Protein AF-A0A1L1PKN5-F1 (afdb_monomer_lite)

Foldseek 3Di:
DDDDPDDPDDDPPDPPDFFAKAWDDFPDADWDWDWPTDQQETEIETEHPDFWKIKTKIAGTQSHAFKHFYKYKYWYPVQAWFQWKKKFKDQWFWDFAWWKAAPPPRDTFPPWDGDTRMIIGGNVTTHRTIMIGFCNPVDPDDTGTTMIHNHHGRDMMMMMMGGHGDPVVVVVVVVVVVVVVVVVVVVVVVVD

pLDDT: mean 88.17, std 14.23, range [38.75, 98.5]

InterPro domains:
  IPR013424 PEP-CTERM protein-sorting domain [PF07589] (163-187)
  IPR013424 PEP-CTERM protein-sorting domain [TIGR02595] (164-189)
  IPR022472 VPLPA-CTERM sorting domain [TIGR03370] (169-188)

Organism: Hydrogenophaga intermedia (NCBI:txid65786)

Sequence (192 aa):
MKKLFVSLVAALGLMAGAQAATFQSVVNGDGLVTDYSTDGLISFDLDFQSLGTTTLSYVIGAADTAALSFNALLRNFTGDGITGFNFSISGGEFLYSGTVTRQFDGSLITDIDFNGAHANVDLGSPEFLDVEIGDPLAVAGGRLNWGLTGLSAGDVLNISVTAVPEPESIAMLLAGLGVLGAVARRRQRLAA

Secondary structure (DSSP, 8-state):
---------------------EEEEEEESS-EEEE--BTTEEEEEEEESSSSEEEEEEE--TT-SS-EEEEEEEEE-S-S-EEEEEEEEESSEEEE---EEETTT-PEE--EEEETTEEEEEEEEEE-SEEEES-TT--TTT---EEEES--TT-EEEEEEEEEE-HHHHHHHHHHHHHHHHHHHHHHHH--

Structure (mmCIF, N/CA/C/O backbone):
data_AF-A0A1L1PKN5-F1
#
_entry.id   AF-A0A1L1PKN5-F1
#
loop_
_atom_site.group_PDB
_atom_site.id
_atom_site.type_symbol
_atom_site.label_atom_id
_atom_site.label_alt_id
_atom_site.label_comp_id
_atom_site.label_asym_id
_atom_site.label_entity_id
_atom_site.label_seq_id
_atom_site.pdbx_PDB_ins_code
_atom_site.Cartn_x
_atom_site.Cartn_y
_atom_site.Cartn_z
_atom_site.occupancy
_atom_site.B_iso_or_equiv
_atom_site.auth_seq_id
_atom_site.auth_comp_id
_atom_site.auth_asym_id
_atom_site.auth_atom_id
_atom_site.pdbx_PDB_model_num
ATOM 1 N N . MET A 1 1 ? 41.455 -33.787 -50.014 1.00 38.75 1 MET A N 1
ATOM 2 C CA . MET A 1 1 ? 42.058 -33.085 -48.861 1.00 38.75 1 MET A CA 1
ATOM 3 C C . MET A 1 1 ? 41.160 -31.913 -48.486 1.00 38.75 1 MET A C 1
ATOM 5 O O . MET A 1 1 ? 40.902 -31.103 -49.355 1.00 38.75 1 MET A O 1
ATOM 9 N N . LYS A 1 2 ? 40.707 -31.878 -47.221 1.00 41.47 2 LYS A N 1
ATOM 10 C CA . LYS A 1 2 ? 40.366 -30.691 -46.400 1.00 41.47 2 LYS A CA 1
ATOM 11 C C . LYS A 1 2 ? 39.308 -29.720 -46.977 1.00 41.47 2 LYS A C 1
ATOM 13 O O . LYS A 1 2 ? 39.614 -28.884 -47.806 1.00 41.47 2 LYS A O 1
ATOM 18 N N . LYS A 1 3 ? 38.028 -29.933 -46.636 1.00 50.22 3 LYS A N 1
ATOM 19 C CA . LYS A 1 3 ? 37.264 -29.267 -45.545 1.00 50.22 3 LYS A CA 1
ATOM 20 C C . LYS A 1 3 ? 36.942 -27.793 -45.830 1.00 50.22 3 LYS A C 1
ATOM 22 O O . LYS A 1 3 ? 37.794 -26.952 -45.600 1.00 50.22 3 LYS A O 1
ATOM 27 N N . LEU A 1 4 ? 35.686 -27.508 -46.180 1.00 44.31 4 LEU A N 1
ATOM 28 C CA . LEU A 1 4 ? 35.032 -26.205 -45.993 1.00 44.31 4 LEU A CA 1
ATOM 29 C C . LEU A 1 4 ? 33.545 -26.449 -45.667 1.00 44.31 4 LEU A C 1
ATOM 31 O O . LEU A 1 4 ? 32.665 -26.288 -46.502 1.00 44.31 4 LEU A O 1
ATOM 35 N N . PHE A 1 5 ? 33.282 -26.915 -44.444 1.00 48.06 5 PHE A N 1
ATOM 36 C CA . PHE A 1 5 ? 31.982 -26.745 -43.793 1.00 48.06 5 PHE A CA 1
ATOM 37 C C . PHE A 1 5 ? 32.064 -25.409 -43.058 1.00 48.06 5 PHE A C 1
ATOM 39 O O . PHE A 1 5 ? 32.734 -25.317 -42.030 1.00 48.06 5 PHE A O 1
ATOM 46 N N . VAL A 1 6 ? 31.465 -24.364 -43.626 1.00 52.47 6 VAL A N 1
ATOM 47 C CA . VAL A 1 6 ? 31.310 -23.079 -42.940 1.00 52.47 6 VAL A CA 1
ATOM 48 C C . VAL A 1 6 ? 30.066 -23.176 -42.061 1.00 52.47 6 VAL A C 1
ATOM 50 O O . VAL A 1 6 ? 29.005 -23.616 -42.497 1.00 52.47 6 VAL A O 1
ATOM 53 N N . SER A 1 7 ? 30.259 -22.844 -40.792 1.00 47.91 7 SER A N 1
ATOM 54 C CA . SER A 1 7 ? 29.321 -22.958 -39.684 1.00 47.91 7 SER A CA 1
ATOM 55 C C . SER A 1 7 ? 28.061 -22.111 -39.877 1.00 47.91 7 SER A C 1
ATOM 57 O O . SER A 1 7 ? 28.141 -20.886 -39.910 1.00 47.91 7 SER A O 1
ATOM 59 N N . LEU A 1 8 ? 26.896 -22.759 -39.887 1.00 47.75 8 LEU A N 1
ATOM 60 C CA . LEU A 1 8 ? 25.605 -22.136 -39.586 1.00 47.75 8 LEU A CA 1
ATOM 61 C C . LEU A 1 8 ? 25.221 -22.481 -38.140 1.00 47.75 8 LEU A C 1
ATOM 63 O O . LEU A 1 8 ? 24.285 -23.233 -37.897 1.00 47.75 8 LEU A O 1
ATOM 67 N N . VAL A 1 9 ? 25.995 -22.003 -37.170 1.00 55.38 9 VAL A N 1
ATOM 68 C CA . VAL A 1 9 ? 25.622 -22.040 -35.750 1.00 55.38 9 VAL A CA 1
ATOM 69 C C . VAL A 1 9 ? 26.144 -20.752 -35.122 1.00 55.38 9 VAL A C 1
ATOM 71 O O . VAL A 1 9 ? 27.274 -20.365 -35.404 1.00 55.38 9 VAL A O 1
ATOM 74 N N . ALA A 1 10 ? 25.319 -20.144 -34.267 1.00 49.84 10 ALA A N 1
ATOM 75 C CA . ALA A 1 10 ? 25.552 -18.928 -33.477 1.00 49.84 10 ALA A CA 1
ATOM 76 C C . ALA A 1 10 ? 25.030 -17.607 -34.077 1.00 49.84 10 ALA A C 1
ATOM 78 O O . ALA A 1 10 ? 25.764 -16.643 -34.251 1.00 49.84 10 ALA A O 1
ATOM 79 N N . ALA A 1 11 ? 23.714 -17.542 -34.287 1.00 46.72 11 ALA A N 1
ATOM 80 C CA . ALA A 1 11 ? 22.957 -16.305 -34.076 1.00 46.72 11 ALA A CA 1
ATOM 81 C C . ALA A 1 11 ? 21.557 -16.598 -33.494 1.00 46.72 11 ALA A C 1
ATOM 83 O O . ALA A 1 11 ? 20.574 -15.980 -33.875 1.00 46.72 11 ALA A O 1
ATOM 84 N N . LEU A 1 12 ? 21.457 -17.544 -32.548 1.00 43.34 12 LEU A N 1
ATOM 85 C CA . LEU A 1 12 ? 20.438 -17.465 -31.490 1.00 43.34 12 LEU A CA 1
ATOM 86 C C . LEU A 1 12 ? 21.066 -16.696 -30.321 1.00 43.34 12 LEU A C 1
ATOM 88 O O . LEU A 1 12 ? 21.302 -17.229 -29.242 1.00 43.34 12 LEU A O 1
ATOM 92 N N . GLY A 1 13 ? 21.454 -15.449 -30.589 1.00 46.06 13 GLY A N 1
ATOM 93 C CA . GLY A 1 13 ? 21.803 -14.505 -29.540 1.00 46.06 13 GLY A CA 1
ATOM 94 C C . GLY A 1 13 ? 20.507 -14.122 -28.850 1.00 46.06 13 GLY A C 1
ATOM 95 O O . GLY A 1 13 ? 19.714 -13.381 -29.418 1.00 46.06 13 GLY A O 1
ATOM 96 N N . LEU A 1 14 ? 20.286 -14.732 -27.689 1.00 49.00 14 LEU A N 1
ATOM 97 C CA . LEU A 1 14 ? 19.284 -14.413 -26.679 1.00 49.00 14 LEU A CA 1
ATOM 98 C C . LEU A 1 14 ? 18.783 -12.968 -26.802 1.00 49.00 14 LEU A C 1
ATOM 100 O O . LEU A 1 14 ? 19.452 -12.033 -26.365 1.00 49.00 14 LEU A O 1
ATOM 104 N N . MET A 1 15 ? 17.576 -12.796 -27.342 1.00 43.88 15 MET A N 1
ATOM 105 C CA . MET A 1 15 ? 16.756 -11.657 -26.956 1.00 43.88 15 MET A CA 1
ATOM 106 C C . MET A 1 15 ? 16.360 -11.910 -25.500 1.00 43.88 15 MET A C 1
ATOM 108 O O . MET A 1 15 ? 15.289 -12.442 -25.221 1.00 43.88 15 MET A O 1
ATOM 112 N N . ALA A 1 16 ? 17.266 -11.621 -24.564 1.00 52.28 16 ALA A N 1
ATOM 113 C CA . ALA A 1 16 ? 16.871 -11.360 -23.194 1.00 52.28 16 ALA A CA 1
ATOM 114 C C . ALA A 1 16 ? 16.057 -10.066 -23.268 1.00 52.28 16 ALA A C 1
ATOM 116 O O . ALA A 1 16 ? 16.614 -8.972 -23.236 1.00 52.28 16 ALA A O 1
ATOM 117 N N . GLY A 1 17 ? 14.755 -10.202 -23.535 1.00 57.69 17 GLY A N 1
ATOM 118 C CA . GLY A 1 17 ? 13.834 -9.083 -23.425 1.00 57.69 17 GLY A CA 1
ATOM 119 C C . GLY A 1 17 ? 13.991 -8.484 -22.035 1.00 57.69 17 GLY A C 1
ATOM 120 O O . GLY A 1 17 ? 14.217 -9.228 -21.076 1.00 57.69 17 GLY A O 1
ATOM 121 N N . ALA A 1 18 ? 13.916 -7.160 -21.942 1.00 64.62 18 ALA A N 1
ATOM 122 C CA . ALA A 1 18 ? 13.642 -6.499 -20.679 1.00 64.62 18 ALA A CA 1
ATOM 123 C C . ALA A 1 18 ? 12.444 -7.233 -20.043 1.00 64.62 18 ALA A C 1
ATOM 125 O O . ALA A 1 18 ? 11.446 -7.479 -20.716 1.00 64.62 18 ALA A O 1
ATOM 126 N N . GLN A 1 19 ? 12.634 -7.752 -18.833 1.00 79.25 19 GLN A N 1
ATOM 127 C CA . GLN A 1 19 ? 11.569 -8.394 -18.068 1.00 79.25 19 GLN A CA 1
ATOM 128 C C . GLN A 1 19 ? 11.235 -7.439 -16.934 1.00 79.25 19 GLN A C 1
ATOM 130 O O . GLN A 1 19 ? 12.169 -6.910 -16.320 1.00 79.25 19 GLN A O 1
ATOM 135 N N . ALA A 1 20 ? 9.946 -7.263 -16.674 1.00 86.56 20 ALA A N 1
ATOM 136 C CA . ALA A 1 20 ? 9.420 -6.595 -15.497 1.00 86.56 20 ALA A CA 1
ATOM 137 C C . ALA A 1 20 ? 9.725 -7.377 -14.212 1.00 86.56 20 ALA A C 1
ATOM 139 O O . ALA A 1 20 ? 10.038 -8.574 -14.237 1.00 86.56 20 ALA A O 1
ATOM 140 N N . ALA A 1 21 ? 9.555 -6.712 -13.076 1.00 92.94 21 ALA A N 1
ATOM 141 C CA . ALA A 1 21 ? 9.452 -7.342 -11.780 1.00 92.94 21 ALA A CA 1
ATOM 142 C C . ALA A 1 21 ? 8.285 -8.335 -11.803 1.00 92.94 21 ALA A C 1
ATOM 144 O O . ALA A 1 21 ? 7.189 -8.031 -12.268 1.00 92.94 21 ALA A O 1
ATOM 145 N N . THR A 1 22 ? 8.534 -9.546 -11.313 1.00 94.88 22 THR A N 1
ATOM 146 C CA . THR A 1 22 ? 7.564 -10.643 -11.373 1.00 94.88 22 THR A CA 1
ATOM 147 C C . THR A 1 22 ? 7.069 -10.982 -9.981 1.00 94.88 22 THR A C 1
ATOM 149 O O . THR A 1 22 ? 7.867 -11.368 -9.118 1.00 94.88 22 THR A O 1
ATOM 152 N N . PHE A 1 23 ? 5.758 -10.866 -9.766 1.00 97.56 23 PHE A N 1
ATOM 153 C CA . PHE A 1 23 ? 5.126 -11.318 -8.533 1.00 97.56 23 PHE A CA 1
ATOM 154 C C . PHE A 1 23 ? 5.323 -12.828 -8.358 1.00 97.56 23 PHE A C 1
ATOM 156 O O . PHE A 1 23 ? 5.070 -13.616 -9.269 1.00 97.56 23 PHE A O 1
ATOM 163 N N . GLN A 1 24 ? 5.791 -13.231 -7.179 1.00 97.69 24 GLN A N 1
ATOM 164 C CA . GLN A 1 24 ? 6.017 -14.632 -6.833 1.00 97.69 24 GLN A CA 1
ATOM 165 C C . GLN A 1 24 ? 4.867 -15.169 -5.988 1.00 97.69 24 GLN A C 1
ATOM 167 O O . GLN A 1 24 ? 4.223 -16.155 -6.345 1.00 97.69 24 GLN A O 1
ATOM 172 N N . SER A 1 25 ? 4.629 -14.532 -4.842 1.00 97.88 25 SER A N 1
ATOM 173 C CA . SER A 1 25 ? 3.632 -14.975 -3.872 1.00 97.88 25 SER A CA 1
ATOM 174 C C . SER A 1 25 ? 3.408 -13.941 -2.774 1.00 97.88 25 SER A C 1
ATOM 176 O O . SER A 1 25 ? 4.256 -13.087 -2.510 1.00 97.88 25 SER A O 1
ATOM 178 N N . VAL A 1 26 ? 2.314 -14.114 -2.038 1.00 98.12 26 VAL A N 1
ATOM 179 C CA . VAL A 1 26 ? 2.186 -13.585 -0.677 1.00 98.12 26 VAL A CA 1
ATOM 180 C C . VAL A 1 26 ? 2.997 -14.481 0.261 1.00 98.12 26 VAL A C 1
ATOM 182 O O . VAL A 1 26 ? 2.759 -15.684 0.329 1.00 98.12 26 VAL A O 1
ATOM 185 N N . VAL A 1 27 ? 3.990 -13.913 0.945 1.00 97.50 27 VAL A N 1
ATOM 186 C CA . VAL A 1 27 ? 4.900 -14.643 1.852 1.00 97.50 27 VAL A CA 1
ATOM 187 C C . VAL A 1 27 ? 4.536 -14.480 3.330 1.00 97.50 27 VAL A C 1
ATOM 189 O O . VAL A 1 27 ? 5.045 -15.221 4.169 1.00 97.50 27 VAL A O 1
ATOM 192 N N . ASN A 1 28 ? 3.654 -13.531 3.655 1.00 97.56 28 ASN A N 1
ATOM 193 C CA . ASN A 1 28 ? 3.065 -13.348 4.981 1.00 97.56 28 ASN A CA 1
ATOM 194 C C . ASN A 1 28 ? 1.707 -12.634 4.869 1.00 97.56 28 ASN A C 1
ATOM 196 O O . ASN A 1 28 ? 1.542 -11.787 3.994 1.00 97.56 28 ASN A O 1
ATOM 200 N N . GLY A 1 29 ? 0.781 -12.928 5.782 1.00 96.44 29 GLY A N 1
ATOM 201 C CA . GLY A 1 29 ? -0.586 -12.398 5.765 1.00 96.44 29 GLY A CA 1
ATOM 202 C C . GLY A 1 29 ? -1.546 -13.209 4.891 1.00 96.44 29 GLY A C 1
ATOM 203 O O . GLY A 1 29 ? -1.181 -14.241 4.328 1.00 96.44 29 GLY A O 1
ATOM 204 N N . ASP A 1 30 ? -2.791 -12.747 4.820 1.00 94.81 30 ASP A N 1
ATOM 205 C CA . ASP A 1 30 ? -3.913 -13.393 4.128 1.00 94.81 30 ASP A CA 1
ATOM 206 C C . ASP A 1 30 ? -4.541 -12.517 3.030 1.00 94.81 30 ASP A C 1
ATOM 208 O O . ASP A 1 30 ? -5.568 -12.885 2.457 1.00 94.81 30 ASP A O 1
ATOM 212 N N . GLY A 1 31 ? -3.928 -11.370 2.717 1.00 95.75 31 GLY A N 1
ATOM 213 C CA . GLY A 1 31 ? -4.392 -10.489 1.654 1.00 95.75 31 GLY A CA 1
ATOM 214 C C . GLY A 1 31 ? -4.340 -11.154 0.278 1.00 95.75 31 GLY A C 1
ATOM 215 O O . GLY A 1 31 ? -3.400 -11.886 -0.042 1.00 95.75 31 GLY A O 1
ATOM 216 N N . LEU A 1 32 ? -5.352 -10.890 -0.548 1.00 97.31 32 LEU A N 1
ATOM 217 C CA . LEU A 1 32 ? -5.395 -11.372 -1.929 1.00 97.31 32 LEU A CA 1
ATOM 218 C C . LEU A 1 32 ? -4.768 -10.332 -2.851 1.00 97.31 32 LEU A C 1
ATOM 220 O O . LEU A 1 32 ? -5.033 -9.141 -2.712 1.00 97.31 32 LEU A O 1
ATOM 224 N N . VAL A 1 33 ? -3.934 -10.787 -3.785 1.00 98.06 33 VAL A N 1
ATOM 225 C CA . VAL A 1 33 ? -3.163 -9.910 -4.671 1.00 98.06 33 VAL A CA 1
ATOM 226 C C . VAL A 1 33 ? -3.563 -10.151 -6.115 1.00 98.06 33 VAL A C 1
ATOM 228 O O . VAL A 1 33 ? -3.550 -11.293 -6.579 1.00 98.06 33 VAL A O 1
ATOM 231 N N . THR A 1 34 ? -3.851 -9.067 -6.831 1.00 98.06 34 THR A N 1
ATOM 232 C CA . THR A 1 34 ? -3.901 -9.068 -8.297 1.00 98.06 34 THR A CA 1
ATOM 233 C C . THR A 1 34 ? -2.757 -8.210 -8.816 1.00 98.06 34 THR A C 1
ATOM 235 O O . THR A 1 34 ? -2.704 -7.022 -8.518 1.00 98.06 34 THR A O 1
ATOM 238 N N . ASP A 1 35 ? -1.830 -8.817 -9.552 1.00 97.31 35 ASP A N 1
ATOM 239 C CA . ASP A 1 35 ? -0.632 -8.154 -10.074 1.00 97.31 35 ASP A CA 1
ATOM 240 C C . ASP A 1 35 ? -0.871 -7.593 -11.484 1.00 97.31 35 ASP A C 1
ATOM 242 O O . ASP A 1 35 ? -1.414 -8.277 -12.356 1.00 97.31 35 ASP A O 1
ATOM 246 N N . TYR A 1 36 ? -0.432 -6.355 -11.699 1.00 96.69 36 TYR A N 1
ATOM 247 C CA . TYR A 1 36 ? -0.463 -5.627 -12.971 1.00 96.69 36 TYR A CA 1
ATOM 248 C C . TYR A 1 36 ? 0.916 -5.056 -13.328 1.00 96.69 36 TYR A C 1
ATOM 250 O O . TYR A 1 36 ? 1.013 -4.118 -14.122 1.00 96.69 36 TYR A O 1
ATOM 258 N N . SER A 1 37 ? 1.983 -5.587 -12.724 1.00 95.19 37 SER A N 1
ATOM 259 C CA . SER A 1 37 ? 3.346 -5.105 -12.928 1.00 95.19 37 SER A CA 1
ATOM 260 C C . SER A 1 37 ? 3.777 -5.194 -14.398 1.00 95.19 37 SER A C 1
ATOM 262 O O . SER A 1 37 ? 3.483 -6.154 -15.116 1.00 95.19 37 SER A O 1
ATOM 264 N N . THR A 1 38 ? 4.499 -4.172 -14.849 1.00 93.56 38 THR A N 1
ATOM 265 C CA . THR A 1 38 ? 5.071 -4.059 -16.197 1.00 93.56 38 THR A CA 1
ATOM 266 C C . THR A 1 38 ? 6.495 -3.524 -16.107 1.00 93.56 38 THR A C 1
ATOM 268 O O . THR A 1 38 ? 6.944 -3.119 -15.039 1.00 93.56 38 THR A O 1
ATOM 271 N N . ASP A 1 39 ? 7.213 -3.469 -17.228 1.00 91.56 39 ASP A N 1
ATOM 272 C CA . ASP A 1 39 ? 8.555 -2.882 -17.264 1.00 91.56 39 ASP A CA 1
ATOM 273 C C . ASP A 1 39 ? 8.538 -1.463 -16.660 1.00 91.56 39 ASP A C 1
ATOM 275 O O . ASP A 1 39 ? 7.766 -0.597 -17.082 1.00 91.56 39 ASP A O 1
ATOM 279 N N . GLY A 1 40 ? 9.375 -1.227 -15.652 1.00 92.38 40 GLY A N 1
ATOM 280 C CA . GLY A 1 40 ? 9.500 0.039 -14.935 1.00 92.38 40 GLY A CA 1
ATOM 281 C C . GLY A 1 40 ? 8.414 0.323 -13.892 1.00 92.38 40 GLY A C 1
ATOM 282 O O . GLY A 1 40 ? 8.440 1.409 -13.300 1.00 92.38 40 GLY A O 1
ATOM 283 N N . LEU A 1 41 ? 7.480 -0.603 -13.636 1.00 94.56 41 LEU A N 1
ATOM 284 C CA . LEU A 1 41 ? 6.370 -0.410 -12.700 1.00 94.56 41 LEU A CA 1
ATOM 285 C C . LEU A 1 41 ? 5.980 -1.699 -11.960 1.00 94.56 41 LEU A C 1
ATOM 287 O O . LEU A 1 41 ? 5.522 -2.660 -12.572 1.00 94.56 41 LEU A O 1
ATOM 291 N N . ILE A 1 42 ? 6.024 -1.660 -10.628 1.00 96.50 42 ILE A N 1
ATOM 292 C CA . ILE A 1 42 ? 5.256 -2.583 -9.787 1.00 96.50 42 ILE A CA 1
ATOM 293 C C . ILE A 1 42 ? 3.872 -1.983 -9.543 1.00 96.50 42 ILE A C 1
ATOM 295 O O . ILE A 1 42 ? 3.760 -0.864 -9.037 1.00 96.50 42 ILE A O 1
ATOM 299 N N . SER A 1 43 ? 2.831 -2.736 -9.888 1.00 97.56 43 SER A N 1
ATOM 300 C CA . SER A 1 43 ? 1.434 -2.324 -9.739 1.00 97.56 43 SER A CA 1
ATOM 301 C C . SER A 1 43 ? 0.592 -3.495 -9.262 1.00 97.56 43 SER A C 1
ATOM 303 O O . SER A 1 43 ? 0.659 -4.568 -9.857 1.00 97.56 43 SER A O 1
ATOM 305 N N . PHE A 1 44 ? -0.195 -3.315 -8.201 1.00 98.19 44 PHE A N 1
ATOM 306 C CA . PHE A 1 44 ? -1.075 -4.375 -7.711 1.00 98.19 44 PHE A CA 1
ATOM 307 C C . PHE A 1 44 ? -2.325 -3.860 -6.995 1.00 98.19 44 PHE A C 1
ATOM 309 O O . PHE A 1 44 ? -2.318 -2.804 -6.364 1.00 98.19 44 PHE A O 1
ATOM 316 N N . ASP A 1 45 ? -3.371 -4.680 -7.009 1.00 98.12 45 ASP A N 1
ATOM 317 C CA . ASP A 1 45 ? -4.462 -4.591 -6.041 1.00 98.12 45 ASP A CA 1
ATOM 318 C C . ASP A 1 45 ? -4.133 -5.486 -4.842 1.00 98.12 45 ASP A C 1
ATOM 320 O O . ASP A 1 45 ? -3.689 -6.624 -5.024 1.00 98.12 45 ASP A O 1
ATOM 324 N N . LEU A 1 46 ? -4.373 -4.993 -3.627 1.00 98.19 46 LEU A N 1
ATOM 325 C CA . LEU A 1 46 ? -4.287 -5.774 -2.396 1.00 98.19 46 LEU A CA 1
ATOM 326 C C . LEU A 1 46 ? -5.614 -5.707 -1.645 1.00 98.19 46 LEU A C 1
ATOM 328 O O . LEU A 1 46 ? -5.966 -4.668 -1.088 1.00 98.19 46 LEU A O 1
ATOM 332 N N . ASP A 1 47 ? -6.304 -6.839 -1.579 1.00 97.44 47 ASP A N 1
ATOM 333 C CA . ASP A 1 47 ? -7.563 -6.982 -0.859 1.00 97.44 47 ASP A CA 1
ATOM 334 C C . ASP A 1 47 ? -7.286 -7.509 0.559 1.00 97.44 47 ASP A C 1
ATOM 336 O O . ASP A 1 47 ? -7.004 -8.697 0.755 1.00 97.44 47 ASP A O 1
ATOM 340 N N . PHE A 1 48 ? -7.370 -6.634 1.563 1.00 96.12 48 PHE A N 1
ATOM 341 C CA . PHE A 1 48 ? -7.188 -7.000 2.969 1.00 96.12 48 PHE A CA 1
ATOM 342 C C . PHE A 1 48 ? -8.380 -7.810 3.482 1.00 96.12 48 PHE A C 1
ATOM 344 O O . PHE A 1 48 ? -9.479 -7.277 3.624 1.00 96.12 48 PHE A O 1
ATOM 351 N N . GLN A 1 49 ? -8.150 -9.088 3.798 1.00 94.31 49 GLN A N 1
ATOM 352 C CA . GLN A 1 49 ? -9.152 -9.981 4.401 1.00 94.31 49 GLN A CA 1
ATOM 353 C C . GLN A 1 49 ? -9.215 -9.841 5.929 1.00 94.31 49 GLN A C 1
ATOM 355 O O . GLN A 1 49 ? -10.247 -10.110 6.544 1.00 94.31 49 GLN A O 1
ATOM 360 N N . SER A 1 50 ? -8.120 -9.393 6.544 1.00 93.00 50 SER A N 1
ATOM 361 C CA . SER A 1 50 ? -8.023 -9.087 7.966 1.00 93.00 50 SER A CA 1
ATOM 362 C C . SER A 1 50 ? -7.128 -7.868 8.207 1.00 93.00 50 SER A C 1
ATOM 364 O O . SER A 1 50 ? -6.312 -7.489 7.362 1.00 93.00 50 SER A O 1
ATOM 366 N N . LEU A 1 51 ? -7.289 -7.230 9.370 1.00 88.69 51 LEU A N 1
ATOM 367 C CA . LEU A 1 51 ? -6.398 -6.158 9.802 1.00 88.69 51 LEU A CA 1
ATOM 368 C C . LEU A 1 51 ? -5.044 -6.756 10.199 1.00 88.69 51 LEU A C 1
ATOM 370 O O . LEU A 1 51 ? -4.938 -7.499 11.177 1.00 88.69 51 LEU A O 1
ATOM 374 N N . GLY A 1 52 ? -4.001 -6.426 9.443 1.00 90.38 52 GLY A N 1
ATOM 375 C CA . GLY A 1 52 ? -2.659 -6.943 9.674 1.00 90.38 52 GLY A CA 1
ATOM 376 C C . GLY A 1 52 ? -1.679 -6.559 8.575 1.00 90.38 52 GLY A C 1
ATOM 377 O O . GLY A 1 52 ? -1.948 -5.691 7.742 1.00 90.38 52 GLY A O 1
ATOM 378 N N . THR A 1 53 ? -0.516 -7.207 8.594 1.00 97.31 53 THR A N 1
ATOM 379 C CA . THR A 1 53 ? 0.519 -7.044 7.572 1.00 97.31 53 THR A CA 1
ATOM 380 C C . THR A 1 53 ? 0.366 -8.114 6.499 1.00 97.31 53 THR A C 1
ATOM 382 O O . THR A 1 53 ? 0.418 -9.302 6.815 1.00 97.31 53 THR A O 1
ATOM 385 N N . THR A 1 54 ? 0.274 -7.701 5.236 1.00 98.12 54 THR A N 1
ATOM 386 C CA . THR A 1 54 ? 0.473 -8.587 4.082 1.00 98.12 54 THR A CA 1
ATOM 387 C C . THR A 1 54 ? 1.819 -8.281 3.438 1.00 98.12 54 THR A C 1
ATOM 389 O O . THR A 1 54 ? 2.116 -7.122 3.157 1.00 98.12 54 THR A O 1
ATOM 392 N N . THR A 1 55 ? 2.637 -9.307 3.202 1.00 98.50 55 THR A N 1
ATOM 393 C CA . THR A 1 55 ? 3.941 -9.183 2.541 1.00 98.50 55 THR A CA 1
ATOM 394 C C . THR A 1 55 ? 3.922 -9.900 1.201 1.00 98.50 55 THR A C 1
ATOM 396 O O . THR A 1 55 ? 3.745 -11.116 1.134 1.00 98.50 55 THR A O 1
ATOM 399 N N . LEU A 1 56 ? 4.149 -9.139 0.139 1.00 98.44 56 LEU A N 1
ATOM 400 C CA . LEU A 1 56 ? 4.250 -9.586 -1.240 1.00 98.44 56 LEU A CA 1
ATOM 401 C C . LEU A 1 56 ? 5.722 -9.794 -1.595 1.00 98.44 56 LEU A C 1
ATOM 403 O O . LEU A 1 56 ? 6.557 -8.987 -1.192 1.00 98.44 56 LEU A O 1
ATOM 407 N N . SER A 1 57 ? 6.035 -10.831 -2.367 1.00 97.88 57 SER A N 1
ATOM 408 C CA . SER A 1 57 ? 7.389 -11.096 -2.858 1.00 97.88 57 SER A CA 1
ATOM 409 C C . SER A 1 57 ? 7.456 -10.978 -4.375 1.00 97.88 57 SER A C 1
ATOM 411 O O . SER A 1 57 ? 6.621 -11.547 -5.080 1.00 97.88 57 SER A O 1
ATOM 413 N N . TYR A 1 58 ? 8.465 -10.260 -4.861 1.00 97.31 58 TYR A N 1
ATOM 414 C CA . TYR A 1 58 ? 8.763 -10.038 -6.271 1.00 97.31 58 TYR A CA 1
ATOM 415 C C . TYR A 1 58 ? 10.211 -10.421 -6.571 1.00 97.31 58 TYR A C 1
ATOM 417 O O . TYR A 1 58 ? 11.092 -10.255 -5.727 1.00 97.31 58 TYR A O 1
ATOM 425 N N . VAL A 1 59 ? 10.473 -10.872 -7.798 1.00 95.81 59 VAL A N 1
ATOM 426 C CA . VAL A 1 59 ? 11.835 -10.947 -8.347 1.00 95.81 59 VAL A CA 1
ATOM 427 C C . VAL A 1 59 ? 12.016 -9.806 -9.333 1.00 95.81 59 VAL A C 1
ATOM 429 O O . VAL A 1 59 ? 11.244 -9.694 -10.286 1.00 95.81 59 VAL A O 1
ATOM 432 N N . ILE A 1 60 ? 13.029 -8.973 -9.105 1.00 94.94 60 ILE A N 1
ATOM 433 C CA . ILE A 1 60 ? 13.307 -7.791 -9.920 1.00 94.94 60 ILE A CA 1
ATOM 434 C C . ILE A 1 60 ? 13.826 -8.204 -11.292 1.00 94.94 60 ILE A C 1
ATOM 436 O O . ILE A 1 60 ? 14.766 -8.993 -11.421 1.00 94.94 60 ILE A O 1
ATOM 440 N N . GLY A 1 61 ? 13.203 -7.661 -12.331 1.00 91.50 61 GLY A N 1
ATOM 441 C CA . GLY A 1 61 ? 13.583 -7.923 -13.704 1.00 91.50 61 GLY A CA 1
ATOM 442 C C . GLY A 1 61 ? 14.720 -7.021 -14.189 1.00 91.50 61 GLY A C 1
ATOM 443 O O . GLY A 1 61 ? 15.080 -6.018 -13.572 1.00 91.50 61 GLY A O 1
ATOM 444 N N . ALA A 1 62 ? 15.321 -7.378 -15.325 1.00 85.69 62 ALA A N 1
ATOM 445 C CA . ALA A 1 62 ? 16.430 -6.613 -15.902 1.00 85.69 62 ALA A CA 1
ATOM 446 C C . ALA A 1 62 ? 16.023 -5.217 -16.410 1.00 85.69 62 ALA A C 1
ATOM 448 O O . ALA A 1 62 ? 16.899 -4.396 -16.674 1.00 85.69 62 ALA A O 1
ATOM 449 N N . ALA A 1 63 ? 14.718 -4.951 -16.546 1.00 80.50 63 ALA A N 1
ATOM 450 C CA . ALA A 1 63 ? 14.181 -3.642 -16.908 1.00 80.50 63 ALA A CA 1
ATOM 451 C C . ALA A 1 63 ? 14.206 -2.630 -15.743 1.00 80.50 63 ALA A C 1
ATOM 453 O O . ALA A 1 63 ? 14.111 -1.428 -15.980 1.00 80.50 63 ALA A O 1
ATOM 454 N N . ASP A 1 64 ? 14.369 -3.103 -14.501 1.00 84.06 64 ASP A N 1
ATOM 455 C CA . ASP A 1 64 ? 13.924 -2.386 -13.296 1.00 84.06 64 ASP A CA 1
ATOM 456 C C . ASP A 1 64 ? 15.061 -2.003 -12.332 1.00 84.06 64 ASP A C 1
ATOM 458 O O . ASP A 1 64 ? 14.854 -1.823 -11.135 1.00 84.06 64 ASP A O 1
ATOM 462 N N . THR A 1 65 ? 16.294 -1.883 -12.832 1.00 70.81 65 THR A N 1
ATOM 463 C CA . THR A 1 65 ? 17.513 -1.824 -11.997 1.00 70.81 65 THR A CA 1
ATOM 464 C C . THR A 1 65 ? 18.003 -0.417 -11.630 1.00 70.81 65 THR A C 1
ATOM 466 O O . THR A 1 65 ? 19.138 -0.265 -11.182 1.00 70.81 65 THR A O 1
ATOM 469 N N . ALA A 1 66 ? 17.229 0.636 -11.905 1.00 75.06 66 ALA A N 1
ATOM 470 C CA . ALA A 1 66 ? 17.640 2.023 -11.646 1.00 75.06 66 ALA A CA 1
ATOM 471 C C . ALA A 1 66 ? 16.657 2.747 -10.722 1.00 75.06 66 ALA A C 1
ATOM 473 O O . ALA A 1 66 ? 16.977 3.032 -9.572 1.00 75.06 66 ALA A O 1
ATOM 474 N N . ALA A 1 67 ? 15.461 3.031 -11.228 1.00 84.19 67 ALA A N 1
ATOM 475 C CA . ALA A 1 67 ? 14.348 3.563 -10.461 1.00 84.19 67 ALA A CA 1
ATOM 476 C C . ALA A 1 67 ? 13.090 2.838 -10.930 1.00 84.19 67 ALA A C 1
ATOM 478 O O . ALA A 1 67 ? 12.803 2.812 -12.127 1.00 84.19 67 ALA A O 1
ATOM 479 N N . LEU A 1 68 ? 12.383 2.230 -9.987 1.00 93.38 68 LEU A N 1
ATOM 480 C CA . LEU A 1 68 ? 11.199 1.425 -10.251 1.00 93.38 68 LEU A CA 1
ATOM 481 C C . LEU A 1 68 ? 9.983 2.172 -9.718 1.00 93.38 68 LEU A C 1
ATOM 483 O O . LEU A 1 68 ? 9.962 2.567 -8.553 1.00 93.38 68 LEU A O 1
ATOM 487 N N . SER A 1 69 ? 8.986 2.407 -10.570 1.00 95.50 69 SER A N 1
ATOM 488 C CA . SER A 1 69 ? 7.736 3.005 -10.107 1.00 95.50 69 SER A CA 1
ATOM 489 C C . SER A 1 69 ? 6.937 1.990 -9.299 1.00 95.50 69 SER A C 1
ATOM 491 O O . SER A 1 69 ? 7.005 0.787 -9.546 1.00 95.50 69 SER A O 1
ATOM 493 N N . PHE A 1 70 ? 6.161 2.486 -8.346 1.00 94.88 70 PHE A N 1
ATOM 494 C CA . PHE A 1 70 ? 5.314 1.691 -7.472 1.00 94.88 70 PHE A CA 1
ATOM 495 C C . PHE A 1 70 ? 3.940 2.355 -7.341 1.00 94.88 70 PHE A C 1
ATOM 497 O O . PHE A 1 70 ? 3.848 3.553 -7.055 1.00 94.88 70 PHE A O 1
ATOM 504 N N . ASN A 1 71 ? 2.874 1.587 -7.550 1.00 97.75 71 ASN A N 1
ATOM 505 C CA . ASN A 1 71 ? 1.519 1.978 -7.177 1.00 97.75 71 ASN A CA 1
ATOM 506 C C . ASN A 1 71 ? 0.712 0.772 -6.689 1.00 97.75 71 ASN A C 1
ATOM 508 O O . ASN A 1 71 ? 1.074 -0.380 -6.932 1.00 97.75 71 ASN A O 1
ATOM 512 N N . ALA A 1 72 ? -0.358 1.049 -5.953 1.00 98.25 72 ALA A N 1
ATOM 513 C CA . ALA A 1 72 ? -1.238 0.014 -5.447 1.00 98.25 72 ALA A CA 1
ATOM 514 C C . ALA A 1 72 ? -2.648 0.539 -5.185 1.00 98.25 72 ALA A C 1
ATOM 516 O O . ALA A 1 72 ? -2.818 1.677 -4.749 1.00 98.25 72 ALA A O 1
ATOM 517 N N . LEU A 1 73 ? -3.650 -0.314 -5.374 1.00 97.31 73 LEU A N 1
ATOM 518 C CA . LEU A 1 73 ? -4.997 -0.107 -4.851 1.00 97.31 73 LEU A CA 1
ATOM 519 C C . LEU A 1 73 ? -5.181 -1.012 -3.630 1.00 97.31 73 LEU A C 1
ATOM 521 O O . LEU A 1 73 ? -5.201 -2.237 -3.737 1.00 97.31 73 LEU A O 1
ATOM 525 N N . LEU A 1 74 ? -5.280 -0.404 -2.454 1.00 97.75 74 LEU A N 1
ATOM 526 C CA . LEU A 1 74 ? -5.448 -1.098 -1.185 1.00 97.75 74 LEU A CA 1
ATOM 527 C C . LEU A 1 74 ? -6.928 -1.153 -0.847 1.00 97.75 74 LEU A C 1
ATOM 529 O O . LEU A 1 74 ? -7.511 -0.123 -0.520 1.00 97.75 74 LEU A O 1
ATOM 533 N N . ARG A 1 75 ? -7.534 -2.335 -0.917 1.00 95.75 75 ARG A N 1
ATOM 534 C CA . ARG A 1 75 ? -8.965 -2.511 -0.683 1.00 95.75 75 ARG A CA 1
ATOM 535 C C . ARG A 1 75 ? -9.236 -3.072 0.698 1.00 95.75 75 ARG A C 1
ATOM 537 O O . ARG A 1 75 ? -8.705 -4.119 1.077 1.00 95.75 75 ARG A O 1
ATOM 544 N N . ASN A 1 76 ? -10.090 -2.389 1.447 1.00 94.12 76 ASN A N 1
ATOM 545 C CA . ASN A 1 76 ? -10.489 -2.815 2.778 1.00 94.12 76 ASN A CA 1
ATOM 546 C C . ASN A 1 76 ? -11.726 -3.723 2.714 1.00 94.12 76 ASN A C 1
ATOM 548 O O . ASN A 1 76 ? -12.860 -3.248 2.693 1.00 94.12 76 ASN A O 1
ATOM 552 N N . PHE A 1 77 ? -11.514 -5.041 2.721 1.00 92.50 77 PHE A N 1
ATOM 553 C CA . PHE A 1 77 ? -12.605 -6.017 2.823 1.00 92.50 77 PHE A CA 1
ATOM 554 C C . PHE A 1 77 ? -12.904 -6.436 4.268 1.00 92.50 77 PHE A C 1
ATOM 556 O O . PHE A 1 77 ? -13.813 -7.237 4.490 1.00 92.50 77 PHE A O 1
ATOM 563 N N . THR A 1 78 ? -12.185 -5.894 5.258 1.00 90.81 78 THR A N 1
ATOM 564 C CA . THR A 1 78 ? -12.446 -6.185 6.676 1.00 90.81 78 THR A CA 1
ATOM 565 C C . THR A 1 78 ? -13.678 -5.427 7.172 1.00 90.81 78 THR A C 1
ATOM 567 O O . THR A 1 78 ? -14.407 -5.922 8.030 1.00 90.81 78 THR A O 1
ATOM 570 N N . GLY A 1 79 ? -13.937 -4.246 6.597 1.00 87.44 79 GLY A N 1
ATOM 571 C CA . GLY A 1 79 ? -15.018 -3.345 7.000 1.00 87.44 79 GLY A CA 1
ATOM 572 C C . GLY A 1 79 ? -14.719 -2.544 8.271 1.00 87.44 79 GLY A C 1
ATOM 573 O O . GLY A 1 79 ? -15.582 -1.797 8.732 1.00 87.44 79 GLY A O 1
ATOM 574 N N . ASP A 1 80 ? -13.516 -2.681 8.831 1.00 90.81 80 ASP A N 1
ATOM 575 C CA . ASP A 1 80 ? -13.056 -1.902 9.980 1.00 90.81 80 ASP A CA 1
ATOM 576 C C . ASP A 1 80 ? -12.486 -0.554 9.531 1.00 90.81 80 ASP A C 1
ATOM 578 O O . ASP A 1 80 ? -11.992 -0.420 8.416 1.00 90.81 80 ASP A O 1
ATOM 582 N N . GLY A 1 81 ? -12.492 0.448 10.408 1.00 91.56 81 GLY A N 1
ATOM 583 C CA . GLY A 1 81 ? -11.849 1.725 10.113 1.00 91.56 81 GLY A CA 1
ATOM 584 C C . GLY A 1 81 ? -10.323 1.611 10.106 1.00 91.56 81 GLY A C 1
ATOM 585 O O . GLY A 1 81 ? -9.714 1.179 11.092 1.00 91.56 81 GLY A O 1
ATOM 586 N N . ILE A 1 82 ? -9.704 2.037 9.003 1.00 93.50 82 ILE A N 1
ATOM 587 C CA . ILE A 1 82 ? -8.250 2.129 8.843 1.00 93.50 82 ILE A CA 1
ATOM 588 C C . ILE A 1 82 ? -7.839 3.597 8.919 1.00 93.50 82 ILE A C 1
ATOM 590 O O . ILE A 1 82 ? -8.320 4.416 8.145 1.00 93.50 82 ILE A O 1
ATOM 594 N N . THR A 1 83 ? -6.930 3.951 9.822 1.00 94.12 83 THR A N 1
ATOM 595 C CA . THR A 1 83 ? -6.435 5.336 9.949 1.00 94.12 83 THR A CA 1
ATOM 596 C C . THR A 1 83 ? -5.161 5.585 9.158 1.00 94.12 83 THR A C 1
ATOM 598 O O . THR A 1 83 ? -4.736 6.726 9.028 1.00 94.12 83 THR A O 1
ATOM 601 N N . GLY A 1 84 ? -4.529 4.536 8.638 1.00 95.31 84 GLY A N 1
ATOM 602 C CA . GLY A 1 84 ? -3.264 4.662 7.935 1.00 95.31 84 GLY A CA 1
ATOM 603 C C . GLY A 1 84 ? -2.721 3.348 7.409 1.00 95.31 84 GLY A C 1
ATOM 604 O O . GLY A 1 84 ? -3.244 2.268 7.694 1.00 95.31 84 GLY A O 1
ATOM 605 N N . PHE A 1 85 ? -1.621 3.455 6.674 1.00 97.31 85 PHE A N 1
ATOM 606 C CA . PHE A 1 85 ? -0.864 2.311 6.191 1.00 97.31 85 PHE A CA 1
ATOM 607 C C . PHE A 1 85 ? 0.613 2.473 6.511 1.00 97.31 85 PHE A C 1
ATOM 609 O O . PHE A 1 85 ? 1.202 3.526 6.277 1.00 97.31 85 PHE A O 1
ATOM 616 N N . ASN A 1 86 ? 1.224 1.393 6.992 1.00 97.75 86 ASN A N 1
ATOM 617 C CA . ASN A 1 86 ? 2.673 1.291 7.080 1.00 97.75 86 ASN A CA 1
ATOM 618 C C . ASN A 1 86 ? 3.183 0.380 5.972 1.00 97.75 86 ASN A C 1
ATOM 620 O O . ASN A 1 86 ? 2.766 -0.777 5.873 1.00 97.75 86 ASN A O 1
ATOM 624 N N . PHE A 1 87 ? 4.129 0.884 5.193 1.00 98.25 87 PHE A N 1
ATOM 625 C CA . PHE A 1 87 ? 4.864 0.115 4.209 1.00 98.25 87 PHE A CA 1
ATOM 626 C C . PHE A 1 87 ? 6.269 -0.174 4.714 1.00 98.25 87 PHE A C 1
ATOM 628 O O . PHE A 1 87 ? 6.922 0.671 5.333 1.00 98.25 87 PHE A O 1
ATOM 635 N N . SER A 1 88 ? 6.765 -1.360 4.390 1.00 97.75 88 SER A N 1
ATOM 636 C CA . SER A 1 88 ? 8.190 -1.645 4.447 1.00 97.75 88 SER A CA 1
ATOM 637 C C . SER A 1 88 ? 8.631 -2.425 3.225 1.00 97.75 88 SER A C 1
ATOM 639 O O . SER A 1 88 ? 7.883 -3.247 2.695 1.00 97.75 88 SER A O 1
ATOM 641 N N . ILE A 1 89 ? 9.854 -2.174 2.785 1.00 96.06 89 ILE A N 1
ATOM 642 C CA . ILE A 1 89 ? 10.474 -2.901 1.685 1.00 96.06 89 ILE A CA 1
ATOM 643 C C . ILE A 1 89 ? 11.757 -3.582 2.144 1.00 96.06 89 ILE A C 1
ATOM 645 O O . ILE A 1 89 ? 12.466 -3.105 3.025 1.00 96.06 89 ILE A O 1
ATOM 649 N N . SER A 1 90 ? 12.051 -4.737 1.562 1.00 95.25 90 SER A N 1
ATOM 650 C CA . SER A 1 90 ? 13.310 -5.450 1.772 1.00 95.25 90 SER A CA 1
ATOM 651 C C . SER A 1 90 ? 14.044 -5.561 0.447 1.00 95.25 90 SER A C 1
ATOM 653 O O . SER A 1 90 ? 13.432 -5.945 -0.544 1.00 95.25 90 SER A O 1
ATOM 655 N N . GLY A 1 91 ? 15.335 -5.224 0.438 1.00 86.50 91 GLY A N 1
ATOM 656 C CA . GLY A 1 91 ? 16.173 -5.247 -0.765 1.00 86.50 91 GLY A CA 1
ATOM 657 C C . GLY A 1 91 ? 16.313 -3.897 -1.475 1.00 86.50 91 GLY A C 1
ATOM 658 O O . GLY A 1 91 ? 17.147 -3.792 -2.360 1.00 86.50 91 GLY A O 1
ATOM 659 N N . GLY A 1 92 ? 15.569 -2.863 -1.068 1.00 92.56 92 GLY A N 1
ATOM 660 C CA . GLY A 1 92 ? 15.652 -1.515 -1.638 1.00 92.56 92 GLY A CA 1
ATOM 661 C C . GLY A 1 92 ? 15.166 -0.427 -0.678 1.00 92.56 92 GLY A C 1
ATOM 662 O O . GLY A 1 92 ? 14.921 -0.692 0.500 1.00 92.56 92 GLY A O 1
ATOM 663 N N . GLU A 1 93 ? 15.012 0.791 -1.194 1.00 95.31 93 GLU A N 1
ATOM 664 C CA . GLU A 1 93 ? 14.571 1.981 -0.453 1.00 95.31 93 GLU A CA 1
ATOM 665 C C . GLU A 1 93 ? 13.514 2.772 -1.234 1.00 95.31 93 GLU A C 1
ATOM 667 O O . GLU A 1 93 ? 13.468 2.730 -2.467 1.00 95.31 93 GLU A O 1
ATOM 672 N N . PHE A 1 94 ? 12.653 3.497 -0.518 1.00 95.88 94 PHE A N 1
ATOM 673 C CA . PHE A 1 94 ? 11.742 4.442 -1.141 1.00 95.88 9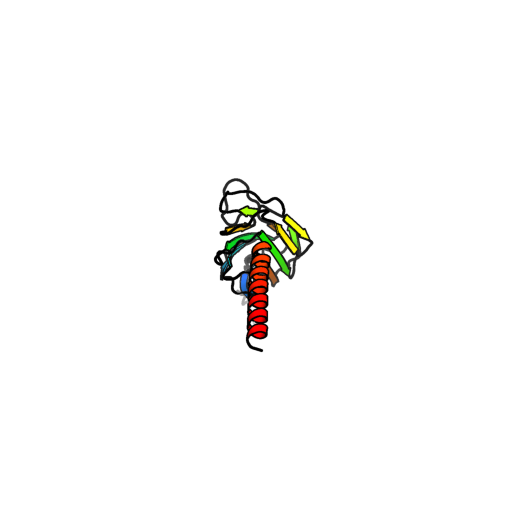4 PHE A CA 1
ATOM 674 C C . PHE A 1 94 ? 12.537 5.670 -1.593 1.00 95.88 94 PHE A C 1
ATOM 676 O O . PHE A 1 94 ? 13.290 6.259 -0.819 1.00 95.88 94 PHE A O 1
ATOM 683 N N . LEU A 1 95 ? 12.367 6.064 -2.854 1.00 95.00 95 LEU A N 1
ATOM 684 C CA . LEU A 1 95 ? 13.103 7.167 -3.468 1.00 95.00 95 LEU A CA 1
ATOM 685 C C . LEU A 1 95 ? 12.338 8.493 -3.380 1.00 95.00 95 LEU A C 1
ATOM 687 O O . LEU A 1 95 ? 12.905 9.516 -3.005 1.00 95.00 95 LEU A O 1
ATOM 691 N N . TYR A 1 96 ? 11.058 8.483 -3.748 1.00 92.88 96 TYR A N 1
ATOM 692 C CA . TYR A 1 96 ? 10.178 9.649 -3.674 1.00 92.88 96 TYR A CA 1
ATOM 693 C C . TYR A 1 96 ? 8.736 9.213 -3.436 1.00 92.88 96 TYR A C 1
ATOM 695 O O . TYR A 1 96 ? 8.303 8.165 -3.930 1.00 92.88 96 TYR A O 1
ATOM 703 N N . SER A 1 97 ? 7.992 10.021 -2.682 1.00 92.94 97 SER A N 1
ATOM 704 C CA . SER A 1 97 ? 6.553 9.849 -2.539 1.00 92.94 97 SER A CA 1
ATOM 705 C C . SER A 1 97 ? 5.839 10.390 -3.771 1.00 92.94 97 SER A C 1
ATOM 707 O O . SER A 1 97 ? 6.263 11.357 -4.409 1.00 92.94 97 SER A O 1
ATOM 709 N N . GLY A 1 98 ? 4.756 9.716 -4.121 1.00 93.88 98 GLY A N 1
ATOM 710 C CA . GLY A 1 98 ? 3.790 10.193 -5.090 1.00 93.88 98 GLY A CA 1
ATOM 711 C C . GLY A 1 98 ? 2.502 10.604 -4.387 1.00 93.88 98 GLY A C 1
ATOM 712 O O . GLY A 1 98 ? 2.507 11.083 -3.256 1.00 93.88 98 GLY A O 1
ATOM 713 N N . THR A 1 99 ? 1.380 10.402 -5.057 1.00 95.00 99 THR A N 1
ATOM 714 C CA . THR A 1 99 ? 0.060 10.744 -4.530 1.00 95.00 99 THR A CA 1
ATOM 715 C C . THR A 1 99 ? -0.483 9.617 -3.652 1.00 95.00 99 THR A C 1
ATOM 717 O O . THR A 1 99 ? -0.177 8.451 -3.881 1.00 95.00 99 THR A O 1
ATOM 720 N N . VAL A 1 100 ? -1.309 9.949 -2.665 1.00 96.44 100 VAL A N 1
ATOM 721 C CA . VAL A 1 100 ? -2.231 9.003 -2.029 1.00 96.44 100 VAL A CA 1
ATOM 722 C C . VAL A 1 100 ? -3.625 9.608 -2.101 1.00 96.44 100 VAL A C 1
ATOM 724 O O . VAL A 1 100 ? -3.786 10.810 -1.881 1.00 96.44 100 VAL A O 1
ATOM 727 N N . THR A 1 101 ? -4.624 8.800 -2.440 1.00 94.25 101 THR A N 1
ATOM 728 C CA . THR A 1 101 ? -6.002 9.266 -2.617 1.00 94.25 101 THR A CA 1
ATOM 729 C C . THR A 1 101 ? -6.975 8.322 -1.940 1.00 94.25 101 THR A C 1
ATOM 731 O O . THR A 1 101 ? -6.841 7.101 -2.023 1.00 94.25 101 THR A O 1
ATOM 734 N N . ARG A 1 102 ? -7.970 8.900 -1.273 1.00 91.56 102 ARG A N 1
ATOM 735 C CA . ARG A 1 102 ? -9.077 8.152 -0.681 1.00 91.56 102 ARG A CA 1
ATOM 736 C C . ARG A 1 102 ? -10.181 7.949 -1.706 1.00 91.56 102 ARG A C 1
ATOM 738 O O . ARG A 1 102 ? -10.515 8.878 -2.439 1.00 91.56 102 ARG A O 1
ATOM 745 N N . GLN A 1 103 ? -10.808 6.779 -1.700 1.00 83.50 103 GLN A N 1
ATOM 746 C CA . GLN A 1 103 ? -11.887 6.492 -2.640 1.00 83.50 103 GLN A CA 1
ATOM 747 C C . GLN A 1 103 ? -13.163 7.303 -2.360 1.00 83.50 103 GLN A C 1
ATOM 749 O O . GLN A 1 103 ? -13.871 7.683 -3.291 1.00 83.50 103 GLN A O 1
ATOM 754 N N . PHE A 1 104 ? -13.487 7.566 -1.088 1.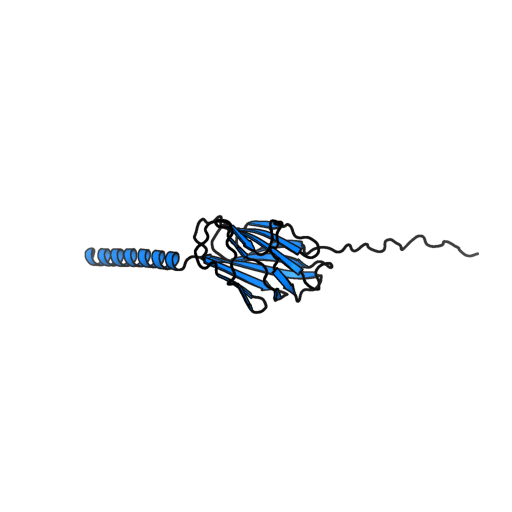00 73.75 104 PHE A N 1
ATOM 755 C CA . PHE A 1 104 ? -14.812 8.080 -0.721 1.00 73.75 104 PHE A CA 1
ATOM 756 C C . PHE A 1 104 ? -15.040 9.548 -1.110 1.00 73.75 104 PHE A C 1
ATOM 758 O O . PHE A 1 104 ? -16.134 9.916 -1.538 1.00 73.75 104 PHE A O 1
ATOM 765 N N . ASP A 1 105 ? -14.021 10.392 -0.956 1.00 77.25 105 ASP A N 1
ATOM 766 C CA . ASP A 1 105 ? -14.100 11.832 -1.221 1.00 77.25 105 ASP A CA 1
ATOM 767 C C . ASP A 1 105 ? -13.110 12.309 -2.295 1.00 77.25 105 ASP A C 1
ATOM 769 O O . ASP A 1 105 ? -13.126 13.485 -2.666 1.00 77.25 105 ASP A O 1
ATOM 773 N N . GLY A 1 106 ? -12.265 11.409 -2.816 1.00 80.88 106 GLY A N 1
ATOM 774 C CA . GLY A 1 106 ? -11.204 11.745 -3.765 1.00 80.88 106 GLY A CA 1
ATOM 775 C C . GLY A 1 106 ? -10.130 12.656 -3.169 1.00 80.88 106 GLY A C 1
ATOM 776 O O . GLY A 1 106 ? -9.350 13.249 -3.917 1.00 80.88 106 GLY A O 1
ATOM 777 N N . SER A 1 107 ? -10.102 12.814 -1.842 1.00 85.94 107 SER A N 1
ATOM 778 C CA . SER A 1 107 ? -9.169 13.700 -1.165 1.00 85.94 107 SER A CA 1
ATOM 779 C C . SER A 1 107 ? -7.748 13.178 -1.306 1.00 85.94 107 SER A C 1
ATOM 781 O O . SER A 1 107 ? -7.479 11.976 -1.198 1.00 85.94 107 SER A O 1
ATOM 783 N N . LEU A 1 108 ? -6.831 14.112 -1.550 1.00 89.00 108 LEU A N 1
ATOM 784 C CA . LEU A 1 108 ? -5.408 13.830 -1.581 1.00 89.00 108 LEU A CA 1
ATOM 785 C C . LEU A 1 108 ? -4.858 13.839 -0.161 1.00 89.00 108 LEU A C 1
ATOM 787 O O . LEU A 1 108 ? -5.080 14.782 0.600 1.00 89.00 108 LEU A O 1
ATOM 791 N N . ILE A 1 109 ? -4.084 12.813 0.159 1.00 89.88 109 ILE A N 1
ATOM 792 C CA . ILE A 1 109 ? -3.351 12.716 1.413 1.00 89.88 109 ILE A CA 1
ATOM 793 C C . ILE A 1 109 ? -1.946 13.258 1.195 1.00 89.88 109 ILE A C 1
ATOM 795 O O . ILE A 1 109 ? -1.233 12.837 0.284 1.00 89.88 109 ILE A O 1
ATOM 799 N N . THR A 1 110 ? -1.563 14.217 2.032 1.00 85.19 110 THR A N 1
ATOM 800 C CA . THR A 1 110 ? -0.245 14.865 1.988 1.00 85.19 110 THR A CA 1
ATOM 801 C C . THR A 1 110 ? 0.664 14.447 3.136 1.00 85.19 110 THR A C 1
ATOM 803 O O . THR A 1 110 ? 1.826 14.840 3.143 1.00 85.19 110 THR A O 1
ATOM 806 N N . ASP A 1 111 ? 0.145 13.686 4.101 1.00 91.31 111 ASP A N 1
ATOM 807 C CA . ASP A 1 111 ? 0.895 13.222 5.266 1.00 91.31 111 ASP A CA 1
ATOM 808 C C . ASP A 1 111 ? 1.502 11.840 4.981 1.00 91.31 111 ASP A C 1
ATOM 810 O O . ASP A 1 111 ? 0.925 10.787 5.268 1.00 91.31 111 ASP A O 1
ATOM 814 N N . ILE A 1 112 ? 2.631 11.871 4.268 1.00 94.88 112 ILE A N 1
ATOM 815 C CA . ILE A 1 112 ? 3.383 10.696 3.829 1.00 94.88 112 ILE A CA 1
ATOM 816 C C . ILE A 1 112 ? 4.829 10.863 4.293 1.00 94.88 112 ILE A C 1
ATOM 818 O O . ILE A 1 112 ? 5.557 11.712 3.776 1.00 94.88 112 ILE A O 1
ATOM 822 N N . ASP A 1 113 ? 5.258 10.005 5.213 1.00 94.00 113 ASP A N 1
ATOM 823 C CA . ASP A 1 113 ? 6.594 10.046 5.803 1.00 94.00 113 ASP A CA 1
ATOM 824 C C . ASP A 1 113 ? 7.436 8.869 5.325 1.00 94.00 113 ASP A C 1
ATOM 826 O O . ASP A 1 113 ? 7.085 7.713 5.564 1.00 94.00 113 ASP A O 1
ATOM 830 N N . PHE A 1 114 ? 8.573 9.144 4.681 1.00 92.69 114 PHE A N 1
ATOM 831 C CA . PHE A 1 114 ? 9.526 8.120 4.243 1.00 92.69 114 PHE A CA 1
ATOM 832 C C . PHE A 1 114 ? 10.777 8.116 5.121 1.00 92.69 114 PHE A C 1
ATOM 834 O O . PHE A 1 114 ? 11.365 9.157 5.411 1.00 92.69 114 PHE A O 1
ATOM 841 N N . ASN A 1 115 ? 11.228 6.921 5.491 1.00 94.25 115 ASN A N 1
ATOM 842 C CA . ASN A 1 115 ? 12.465 6.689 6.223 1.00 94.25 115 ASN A CA 1
ATOM 843 C C . ASN A 1 115 ? 13.182 5.459 5.646 1.00 94.25 115 ASN A C 1
ATOM 845 O O . ASN A 1 115 ? 13.033 4.337 6.139 1.00 94.25 115 ASN A O 1
ATOM 849 N N . GLY A 1 116 ? 13.918 5.682 4.552 1.00 94.38 116 GLY A N 1
ATOM 850 C CA . GLY A 1 116 ? 14.644 4.646 3.816 1.00 94.38 116 GLY A CA 1
ATOM 851 C C . GLY A 1 116 ? 13.702 3.566 3.288 1.00 94.38 116 GLY A C 1
ATOM 852 O O . GLY A 1 116 ? 12.920 3.794 2.370 1.00 94.38 116 GLY A O 1
ATOM 853 N N . ALA A 1 117 ? 13.760 2.385 3.896 1.00 96.88 117 ALA A N 1
ATOM 854 C CA . ALA A 1 117 ? 12.942 1.232 3.536 1.00 96.88 117 ALA A CA 1
ATOM 855 C C . ALA A 1 117 ? 11.520 1.243 4.137 1.00 96.88 117 ALA A C 1
ATOM 857 O O . ALA A 1 117 ? 10.781 0.275 3.969 1.00 96.88 117 ALA A O 1
ATOM 858 N N . HIS A 1 118 ? 11.130 2.297 4.856 1.00 97.81 118 HIS A N 1
ATOM 859 C CA . HIS A 1 118 ? 9.821 2.411 5.499 1.00 97.81 118 HIS A CA 1
ATOM 860 C C . HIS A 1 118 ? 9.054 3.630 4.998 1.00 97.81 118 HIS A C 1
ATOM 862 O O . HIS A 1 118 ? 9.649 4.685 4.782 1.00 97.81 118 HIS A O 1
ATOM 868 N N . ALA A 1 119 ? 7.735 3.494 4.882 1.00 97.56 119 ALA A N 1
ATOM 869 C CA . ALA A 1 119 ? 6.835 4.611 4.636 1.00 97.56 119 ALA A CA 1
ATOM 870 C C . ALA A 1 119 ? 5.602 4.528 5.539 1.00 97.56 119 ALA A C 1
ATOM 872 O O . ALA A 1 119 ? 5.028 3.453 5.699 1.00 97.56 119 ALA A O 1
ATOM 873 N N . ASN A 1 120 ? 5.184 5.657 6.099 1.00 97.19 120 ASN A N 1
ATOM 874 C CA . ASN A 1 120 ? 3.925 5.796 6.819 1.00 97.19 120 ASN A CA 1
ATOM 875 C C . ASN A 1 120 ? 2.987 6.710 6.029 1.00 97.19 120 ASN A C 1
ATOM 877 O O . ASN A 1 120 ? 3.409 7.747 5.521 1.00 97.19 120 ASN A O 1
ATOM 881 N N . VAL A 1 121 ? 1.722 6.316 5.945 1.00 97.31 121 VAL A N 1
ATOM 882 C CA . VAL A 1 121 ? 0.628 7.109 5.385 1.00 97.31 121 VAL A CA 1
ATOM 883 C C . VAL 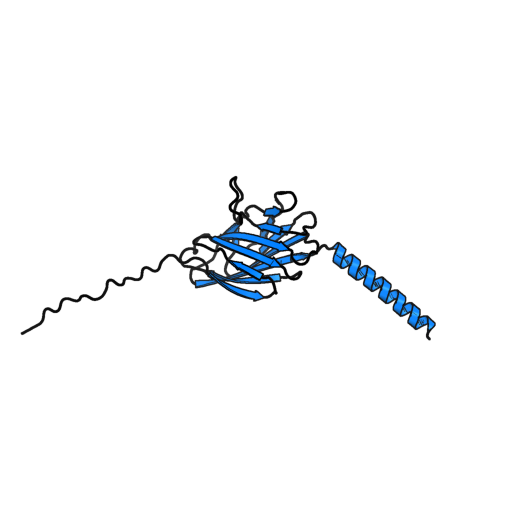A 1 121 ? -0.391 7.312 6.492 1.00 97.31 121 VAL A C 1
ATOM 885 O O . VAL A 1 121 ? -0.991 6.332 6.940 1.00 97.31 121 VAL A O 1
ATOM 888 N N . ASP A 1 122 ? -0.601 8.558 6.909 1.00 95.44 122 ASP A N 1
ATOM 889 C CA . ASP A 1 122 ? -1.676 8.923 7.832 1.00 95.44 122 ASP A CA 1
ATOM 890 C C . ASP A 1 122 ? -2.862 9.475 7.035 1.00 95.44 122 ASP A C 1
ATOM 892 O O . ASP A 1 122 ? -2.733 10.408 6.242 1.00 95.44 122 ASP A O 1
ATOM 896 N N . LEU A 1 123 ? -4.034 8.870 7.210 1.00 93.69 123 LEU A N 1
ATOM 897 C CA . LEU A 1 123 ? -5.244 9.269 6.501 1.00 93.69 123 LEU A CA 1
ATOM 898 C C . LEU A 1 123 ? -5.974 10.428 7.199 1.00 93.69 123 LEU A C 1
ATOM 900 O O . LEU A 1 123 ? -6.912 10.983 6.622 1.00 93.69 123 LEU A O 1
ATOM 904 N N . GLY A 1 124 ? -5.595 10.787 8.430 1.00 90.19 124 GLY A N 1
ATOM 905 C CA . GLY A 1 124 ? -6.175 11.852 9.261 1.00 90.19 124 GLY A CA 1
ATOM 906 C C . GLY A 1 124 ? -7.582 11.559 9.800 1.00 90.19 124 GLY A C 1
ATOM 907 O O . GLY A 1 124 ? -7.995 12.099 10.826 1.00 90.19 124 GLY A O 1
ATOM 908 N N . SER A 1 125 ? -8.326 10.686 9.128 1.00 88.94 125 SER A N 1
ATOM 909 C CA . SER A 1 125 ? -9.613 10.138 9.548 1.00 88.94 125 SER A CA 1
ATOM 910 C C . SER A 1 125 ? -9.750 8.692 9.064 1.00 88.94 125 SER A C 1
ATOM 912 O O . SER A 1 125 ? -9.086 8.314 8.095 1.00 88.94 125 SER A O 1
ATOM 914 N N . PRO A 1 126 ? -10.608 7.871 9.686 1.00 91.12 126 PRO A N 1
ATOM 915 C CA . PRO A 1 126 ? -10.732 6.471 9.299 1.00 91.12 126 PRO A CA 1
ATOM 916 C C . PRO A 1 126 ? -11.294 6.283 7.888 1.00 91.12 126 PRO A C 1
ATOM 918 O O . PRO A 1 126 ? -12.219 6.991 7.491 1.00 91.12 126 PRO A O 1
ATOM 921 N N . GLU A 1 127 ? -10.726 5.348 7.128 1.00 92.25 127 GLU A N 1
ATOM 922 C CA . GLU A 1 127 ? -11.182 4.892 5.813 1.00 92.25 127 GLU A CA 1
ATOM 923 C C . GLU A 1 127 ? -11.744 3.473 5.901 1.00 92.25 127 GLU A C 1
ATOM 925 O O . GLU A 1 127 ? -11.158 2.603 6.545 1.00 92.25 127 GLU A O 1
ATOM 930 N N . PHE A 1 128 ? -12.873 3.244 5.234 1.00 91.94 128 PHE A N 1
ATOM 931 C CA . PHE A 1 128 ? -13.619 1.982 5.295 1.00 91.94 128 PHE A CA 1
ATOM 932 C C . PHE A 1 128 ? -13.642 1.240 3.956 1.00 91.94 128 PHE A C 1
ATOM 934 O O . PHE A 1 128 ? -14.097 0.101 3.909 1.00 91.94 128 PHE A O 1
ATOM 941 N N . LEU A 1 129 ? -13.186 1.878 2.875 1.00 91.44 129 LEU A N 1
ATOM 942 C CA . LEU A 1 129 ? -13.103 1.294 1.539 1.00 91.44 129 LEU A CA 1
ATOM 943 C C . LEU A 1 129 ? -11.651 1.290 1.050 1.00 91.44 129 LEU A C 1
ATOM 945 O O . LEU A 1 129 ? -10.739 0.875 1.766 1.00 91.44 129 LEU A O 1
ATOM 949 N N . ASP A 1 130 ? -11.447 1.729 -0.186 1.00 92.56 130 ASP A N 1
ATOM 950 C CA . ASP A 1 130 ? -10.186 1.597 -0.877 1.00 92.56 130 ASP A CA 1
ATOM 951 C C . ASP A 1 130 ? -9.346 2.867 -0.715 1.00 92.56 130 ASP A C 1
ATOM 953 O O . ASP A 1 130 ? -9.850 3.997 -0.696 1.00 92.56 130 ASP A O 1
ATOM 957 N N . VAL A 1 131 ? -8.036 2.670 -0.641 1.00 96.06 131 VAL A N 1
ATOM 958 C CA . VAL A 1 131 ? -7.040 3.733 -0.703 1.00 96.06 131 VAL A CA 1
ATOM 959 C C . VAL A 1 131 ? -6.099 3.439 -1.843 1.00 96.06 131 VAL A C 1
ATOM 961 O O . VAL A 1 131 ? -5.551 2.349 -1.979 1.00 96.06 131 VAL A O 1
ATOM 9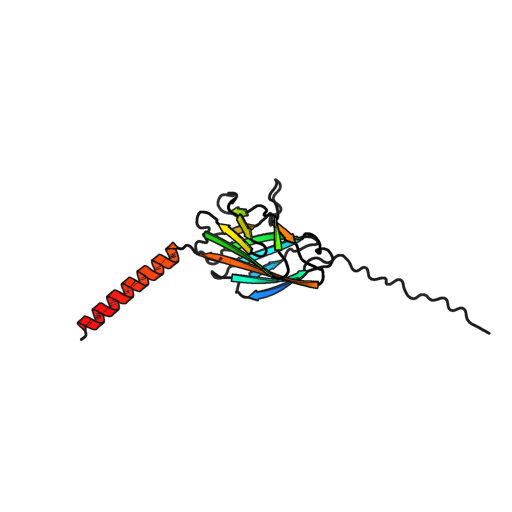64 N N . GLU A 1 132 ? -5.885 4.446 -2.662 1.00 96.62 132 GLU A N 1
ATOM 965 C CA . GLU A 1 132 ? -4.987 4.356 -3.786 1.00 96.62 132 GLU A CA 1
ATOM 966 C C . GLU A 1 132 ? -3.642 4.988 -3.441 1.00 96.62 132 GLU A C 1
ATOM 968 O O . GLU A 1 132 ? -3.557 6.152 -3.044 1.00 96.62 132 GLU A O 1
ATOM 973 N N . ILE A 1 133 ? -2.582 4.218 -3.646 1.00 97.44 133 ILE A N 1
ATOM 974 C CA . ILE A 1 133 ? -1.191 4.628 -3.521 1.00 97.44 133 ILE A CA 1
ATOM 975 C C . ILE A 1 133 ? -0.653 4.838 -4.925 1.00 97.44 133 ILE A C 1
ATOM 977 O O . ILE A 1 133 ? -0.591 3.910 -5.725 1.00 97.44 133 ILE A O 1
ATOM 981 N N . GLY A 1 134 ? -0.257 6.062 -5.235 1.00 96.31 134 GLY A N 1
ATOM 982 C CA . GLY A 1 134 ? 0.149 6.463 -6.568 1.00 96.31 134 GLY A CA 1
ATOM 983 C C . GLY A 1 134 ? -1.028 6.639 -7.529 1.00 96.31 134 GLY A C 1
ATOM 984 O O . GLY A 1 134 ? -2.049 7.247 -7.182 1.00 96.31 134 GLY A O 1
ATOM 985 N N . ASP A 1 135 ? -0.861 6.129 -8.752 1.00 95.44 135 ASP A N 1
ATOM 986 C CA . ASP A 1 135 ? -1.863 6.166 -9.823 1.00 95.44 135 ASP A CA 1
ATOM 987 C C . ASP A 1 135 ? -2.200 4.756 -10.358 1.00 95.44 135 ASP A C 1
ATOM 989 O O . ASP A 1 135 ? -1.923 4.448 -11.521 1.00 95.44 135 ASP A O 1
ATOM 993 N N . PRO A 1 136 ? -2.764 3.861 -9.524 1.00 95.38 136 PRO A N 1
ATOM 994 C CA . PRO A 1 136 ? -3.080 2.489 -9.934 1.00 95.38 136 PRO A CA 1
ATOM 995 C C . PRO A 1 136 ? -4.190 2.430 -10.997 1.00 95.38 136 PRO A C 1
ATOM 997 O O . PRO A 1 136 ? -4.260 1.477 -11.767 1.00 95.38 136 PRO A O 1
ATOM 1000 N N . LEU A 1 137 ? -5.040 3.460 -11.078 1.00 92.44 137 LEU A N 1
ATOM 1001 C CA . LEU A 1 137 ? -6.144 3.547 -12.040 1.00 92.44 137 LEU A CA 1
ATOM 1002 C C . LEU A 1 137 ? -5.802 4.360 -13.304 1.00 92.44 137 LEU A C 1
ATOM 1004 O O . LEU A 1 137 ? -6.684 4.572 -14.139 1.00 92.44 137 LEU A O 1
ATOM 1008 N N . ALA A 1 138 ? -4.547 4.805 -13.455 1.00 90.19 138 ALA A N 1
ATOM 1009 C CA . ALA A 1 138 ? -4.060 5.602 -14.587 1.00 90.19 138 ALA A CA 1
ATOM 1010 C C . ALA A 1 138 ? -4.954 6.822 -14.901 1.00 90.19 138 ALA A C 1
ATOM 1012 O O . ALA A 1 138 ? -5.338 7.072 -16.053 1.00 90.19 138 ALA A O 1
ATOM 1013 N N . VAL A 1 139 ? -5.346 7.566 -13.864 1.00 85.69 139 VAL A N 1
ATOM 1014 C CA . VAL A 1 139 ? -6.306 8.665 -13.977 1.00 85.69 139 VAL A CA 1
ATOM 1015 C C . VAL A 1 139 ? -5.679 9.830 -14.740 1.00 85.69 139 VAL A C 1
ATOM 1017 O O . VAL A 1 139 ? -4.682 10.429 -14.332 1.00 85.69 139 VAL A O 1
ATOM 1020 N N . ALA A 1 140 ? -6.317 10.221 -15.843 1.00 77.38 140 ALA A N 1
ATOM 1021 C CA . ALA A 1 140 ? -5.904 11.387 -16.611 1.00 77.38 140 ALA A CA 1
ATOM 1022 C C . ALA A 1 140 ? -5.973 12.656 -15.740 1.00 77.38 140 ALA A C 1
ATOM 1024 O O . ALA A 1 140 ? -7.057 13.070 -15.334 1.00 77.38 140 ALA A O 1
ATOM 1025 N N . GLY A 1 141 ? -4.828 13.298 -15.482 1.00 70.62 141 GLY A N 1
ATOM 1026 C CA . GLY A 1 141 ? -4.797 14.577 -14.761 1.00 70.62 141 GLY A CA 1
ATOM 1027 C C . GLY A 1 141 ? -3.729 14.747 -13.681 1.00 70.62 141 GLY A C 1
ATOM 1028 O O . GLY A 1 141 ? -3.660 15.836 -13.121 1.00 70.62 141 GLY A O 1
ATOM 1029 N N . GLY A 1 142 ? -2.864 13.757 -13.426 1.00 74.19 142 GLY A N 1
ATOM 1030 C CA . GLY A 1 142 ? -1.600 14.006 -12.712 1.00 74.19 142 GLY A CA 1
ATOM 1031 C C . GLY A 1 142 ? -1.475 13.423 -11.307 1.00 74.19 142 GLY A C 1
ATOM 1032 O O . GLY A 1 142 ? -0.886 14.063 -10.437 1.00 74.19 142 GLY A O 1
ATOM 1033 N N . ARG A 1 143 ? -1.974 12.206 -11.081 1.00 91.56 143 ARG A N 1
ATOM 1034 C CA . ARG A 1 143 ? -1.548 11.411 -9.924 1.00 91.56 143 ARG A CA 1
ATOM 1035 C C . ARG A 1 143 ? -0.158 10.849 -10.205 1.00 91.56 143 ARG A C 1
ATOM 1037 O O . ARG A 1 143 ? 0.173 10.537 -11.347 1.00 91.56 143 ARG A O 1
ATOM 1044 N N . LEU A 1 144 ? 0.680 10.785 -9.179 1.00 94.12 144 LEU A N 1
ATOM 1045 C CA . LEU A 1 144 ? 2.077 10.385 -9.326 1.00 94.12 144 LEU A CA 1
ATOM 1046 C C . LEU A 1 144 ? 2.307 9.060 -8.620 1.00 94.12 144 LEU A C 1
ATOM 1048 O O . LEU A 1 144 ? 1.988 8.941 -7.442 1.00 94.12 144 LEU A O 1
ATOM 1052 N N . ASN A 1 145 ? 2.900 8.094 -9.317 1.00 96.25 145 ASN A N 1
ATOM 1053 C CA . ASN A 1 145 ? 3.388 6.865 -8.698 1.00 96.25 145 ASN A CA 1
ATOM 1054 C C . ASN A 1 145 ? 4.500 7.173 -7.692 1.00 96.25 145 ASN A C 1
ATOM 1056 O O . ASN A 1 145 ? 5.170 8.202 -7.777 1.00 96.25 145 ASN A O 1
ATOM 1060 N N . TRP A 1 146 ? 4.700 6.268 -6.747 1.00 96.62 146 TRP A N 1
ATOM 1061 C CA . TRP A 1 146 ? 5.840 6.303 -5.840 1.00 96.62 146 TRP A CA 1
ATOM 1062 C C . TRP A 1 146 ? 7.082 5.745 -6.545 1.00 96.62 146 TRP A C 1
ATOM 1064 O O . TRP A 1 146 ? 6.968 5.071 -7.569 1.00 96.62 146 TRP A O 1
ATOM 1074 N N . GLY A 1 147 ? 8.268 6.031 -6.012 1.00 95.75 147 GLY A N 1
ATOM 1075 C CA . GLY A 1 147 ? 9.536 5.539 -6.553 1.00 95.75 147 GLY A CA 1
ATOM 1076 C C . GLY A 1 147 ? 10.270 4.623 -5.583 1.00 95.75 147 GLY A C 1
ATOM 1077 O O . GLY A 1 147 ? 10.327 4.906 -4.387 1.00 95.75 147 GLY A O 1
ATOM 1078 N N . LEU A 1 148 ? 10.888 3.571 -6.114 1.00 95.62 148 LEU A N 1
ATOM 1079 C CA . LEU A 1 148 ? 11.793 2.659 -5.416 1.00 95.62 148 LEU A CA 1
ATOM 1080 C C . LEU A 1 148 ? 13.202 2.746 -6.019 1.00 95.62 148 LEU A C 1
ATOM 1082 O O . LEU A 1 148 ? 13.364 2.997 -7.216 1.00 95.62 148 LEU A O 1
ATOM 1086 N N . THR A 1 149 ? 14.222 2.516 -5.196 1.00 95.06 149 THR A N 1
ATOM 1087 C CA . THR A 1 149 ? 15.639 2.497 -5.587 1.00 95.06 149 THR A CA 1
ATOM 1088 C C . THR A 1 149 ? 16.413 1.408 -4.838 1.00 95.06 149 THR A C 1
ATOM 1090 O O . THR A 1 149 ? 15.881 0.752 -3.943 1.00 95.06 149 THR A O 1
ATOM 1093 N N . GLY A 1 150 ? 17.683 1.218 -5.198 1.00 93.62 150 GLY A N 1
ATOM 1094 C CA . GLY A 1 150 ? 18.589 0.277 -4.534 1.00 93.62 150 GLY A CA 1
ATOM 1095 C C . GLY A 1 150 ? 18.423 -1.181 -4.963 1.00 93.62 150 GLY A C 1
ATOM 1096 O O . GLY A 1 150 ? 18.965 -2.056 -4.301 1.00 93.62 150 GLY A O 1
ATOM 1097 N N . LEU A 1 151 ? 17.704 -1.433 -6.061 1.00 93.19 151 LEU A N 1
ATOM 1098 C CA . LEU A 1 151 ? 17.371 -2.766 -6.563 1.00 93.19 151 LEU A CA 1
ATOM 1099 C C . LEU A 1 151 ? 18.206 -3.134 -7.794 1.00 93.19 151 LEU A C 1
ATOM 1101 O O . LEU A 1 151 ? 18.438 -2.306 -8.675 1.00 93.19 151 LEU A O 1
ATOM 1105 N N . SER A 1 152 ? 18.614 -4.397 -7.878 1.00 92.75 152 SER A N 1
ATOM 1106 C CA . SER A 1 152 ? 19.303 -4.998 -9.021 1.00 92.75 152 SER A CA 1
ATOM 1107 C C . SER A 1 152 ? 18.491 -6.144 -9.624 1.00 92.75 152 SER A C 1
ATOM 1109 O O . SER A 1 152 ? 17.657 -6.766 -8.970 1.00 92.75 152 SER A O 1
ATOM 1111 N N . ALA A 1 153 ? 18.752 -6.456 -10.894 1.00 93.00 153 ALA A N 1
ATOM 1112 C CA . ALA A 1 153 ? 18.100 -7.574 -11.568 1.00 93.00 153 ALA A CA 1
ATOM 1113 C C . ALA A 1 153 ? 18.399 -8.893 -10.842 1.00 93.00 153 ALA A C 1
ATOM 1115 O O . ALA A 1 153 ? 19.560 -9.220 -10.592 1.00 93.00 153 ALA A O 1
ATOM 1116 N N . GLY A 1 154 ? 17.354 -9.669 -10.568 1.00 92.44 154 GLY A N 1
ATOM 1117 C CA . GLY A 1 154 ? 17.426 -10.923 -9.825 1.00 92.44 154 GLY A CA 1
ATOM 1118 C C . GLY A 1 154 ? 17.295 -10.772 -8.309 1.00 92.44 154 GLY A C 1
ATOM 1119 O O . GLY A 1 154 ? 17.189 -11.794 -7.631 1.00 92.44 154 GLY A O 1
ATOM 1120 N N . ASP A 1 155 ? 17.258 -9.547 -7.777 1.00 94.50 155 ASP A N 1
ATOM 1121 C CA . ASP A 1 155 ? 16.986 -9.332 -6.358 1.00 94.50 155 ASP A CA 1
ATOM 1122 C C . ASP A 1 155 ? 15.563 -9.773 -6.006 1.00 94.50 155 ASP A C 1
ATOM 1124 O O . ASP A 1 155 ? 14.629 -9.657 -6.806 1.00 94.50 155 ASP A O 1
ATOM 1128 N N . VAL A 1 156 ? 15.399 -10.259 -4.777 1.00 95.56 156 VAL A N 1
ATOM 1129 C CA . VAL A 1 156 ? 14.080 -10.495 -4.193 1.00 95.56 156 VAL A CA 1
ATOM 1130 C C . VAL A 1 156 ? 13.662 -9.235 -3.449 1.00 95.56 156 VAL A C 1
ATOM 1132 O O . VAL A 1 156 ? 14.258 -8.892 -2.427 1.00 95.56 156 VAL A O 1
ATOM 1135 N N . LEU A 1 157 ? 12.624 -8.572 -3.951 1.00 96.50 157 LEU A N 1
ATOM 1136 C CA . LEU A 1 157 ? 11.974 -7.450 -3.288 1.00 96.50 157 LEU A CA 1
ATOM 1137 C C . LEU A 1 157 ? 10.764 -7.970 -2.521 1.00 96.50 157 LEU A C 1
ATOM 1139 O O . LEU A 1 157 ? 9.850 -8.543 -3.111 1.00 96.50 157 LEU A O 1
ATOM 1143 N N . ASN A 1 158 ? 10.721 -7.714 -1.216 1.00 98.19 158 ASN A N 1
ATOM 1144 C CA . ASN A 1 158 ? 9.500 -7.921 -0.442 1.00 98.19 158 ASN A CA 1
ATOM 1145 C C . ASN A 1 158 ? 8.860 -6.576 -0.124 1.00 98.19 158 ASN A C 1
ATOM 1147 O O . ASN A 1 158 ? 9.541 -5.712 0.420 1.00 98.19 158 ASN A O 1
ATOM 1151 N N . ILE A 1 159 ? 7.569 -6.423 -0.415 1.00 98.31 159 ILE A N 1
ATOM 1152 C CA . ILE A 1 159 ? 6.768 -5.244 -0.071 1.00 98.31 159 ILE A CA 1
ATOM 1153 C C . ILE A 1 159 ? 5.772 -5.671 1.000 1.00 98.31 159 ILE A C 1
ATOM 1155 O O . ILE A 1 159 ? 4.903 -6.499 0.745 1.00 98.31 159 ILE A O 1
ATOM 1159 N N . SER A 1 160 ? 5.899 -5.129 2.206 1.00 98.44 160 SER A N 1
ATOM 1160 C CA . SER A 1 160 ? 4.938 -5.338 3.287 1.00 98.44 160 SER A CA 1
ATOM 1161 C C . SER A 1 160 ? 4.029 -4.132 3.407 1.00 98.44 160 SER A C 1
ATOM 1163 O O . SER A 1 160 ? 4.520 -3.011 3.483 1.00 98.44 160 SER A O 1
ATOM 1165 N N . VAL A 1 161 ? 2.723 -4.368 3.479 1.00 98.44 161 VAL A N 1
ATOM 1166 C CA . VAL A 1 161 ? 1.703 -3.342 3.703 1.00 98.44 161 VAL A CA 1
ATOM 1167 C C . VAL A 1 161 ? 0.915 -3.720 4.945 1.00 98.44 161 VAL A C 1
ATOM 1169 O O . VAL A 1 161 ? 0.402 -4.833 5.046 1.00 98.44 161 VAL A O 1
ATOM 1172 N N . THR A 1 162 ? 0.839 -2.808 5.905 1.00 97.94 162 THR A N 1
ATOM 1173 C CA . THR A 1 162 ? 0.134 -3.009 7.173 1.00 97.94 162 THR A CA 1
ATOM 1174 C C . THR A 1 162 ? -0.990 -1.999 7.292 1.00 97.94 162 THR A C 1
ATOM 1176 O O . THR A 1 162 ? -0.717 -0.800 7.343 1.00 97.94 162 THR A O 1
ATOM 1179 N N . ALA A 1 163 ? -2.229 -2.480 7.370 1.00 96.12 163 ALA A N 1
ATOM 1180 C CA . ALA A 1 163 ? -3.386 -1.651 7.692 1.00 96.12 163 ALA A CA 1
ATOM 1181 C C . ALA A 1 163 ? -3.354 -1.269 9.180 1.00 96.12 163 ALA A C 1
ATOM 1183 O O . ALA A 1 163 ? -3.223 -2.143 10.040 1.00 96.12 163 ALA A O 1
ATOM 1184 N N . VAL A 1 164 ? -3.449 0.026 9.491 1.00 93.88 164 VAL A N 1
ATOM 1185 C CA . VAL A 1 164 ? -3.453 0.541 10.868 1.00 93.88 164 VAL A CA 1
ATOM 1186 C C . VAL A 1 164 ? -4.899 0.726 11.332 1.00 93.88 164 VAL A C 1
ATOM 1188 O O . VAL A 1 164 ? -5.587 1.590 10.787 1.00 93.88 164 VAL A O 1
ATOM 1191 N N . PRO A 1 165 ? -5.377 -0.047 12.324 1.00 91.62 165 PRO A N 1
ATOM 1192 C CA . PRO A 1 165 ? -6.739 0.094 12.832 1.00 91.62 165 PRO A CA 1
ATOM 1193 C C . PRO A 1 165 ? -6.933 1.393 13.616 1.00 91.62 165 PRO A C 1
ATOM 1195 O O . PRO A 1 165 ? -5.987 1.922 14.204 1.00 91.62 165 PRO A O 1
ATOM 1198 N N . GLU A 1 166 ? -8.183 1.836 13.734 1.00 85.31 166 GLU A N 1
ATOM 1199 C CA . GLU A 1 166 ? -8.548 2.926 14.640 1.00 85.31 166 GLU A CA 1
ATOM 1200 C C . GLU A 1 166 ? -8.108 2.662 16.098 1.00 85.31 166 GLU A C 1
ATOM 1202 O O . GLU A 1 166 ? -8.491 1.643 16.692 1.00 85.31 166 GLU A O 1
ATOM 1207 N N . PRO A 1 167 ? -7.397 3.609 16.748 1.00 78.69 167 PRO A N 1
ATOM 1208 C CA . PRO A 1 167 ? -7.034 3.487 18.161 1.00 78.69 167 PRO A CA 1
ATOM 1209 C C . PRO A 1 167 ? -8.254 3.313 19.078 1.00 78.69 167 PRO A C 1
ATOM 1211 O O . PRO A 1 167 ? -8.200 2.593 20.080 1.00 78.69 167 PRO A O 1
ATOM 1214 N N . GLU A 1 168 ? -9.372 3.956 18.728 1.00 76.06 168 GLU A N 1
ATOM 1215 C CA . GLU A 1 168 ? -10.614 3.924 19.503 1.00 76.06 168 GLU A CA 1
ATOM 1216 C C . GLU A 1 168 ? -11.251 2.534 19.520 1.00 76.06 168 GLU A C 1
ATOM 1218 O O . GLU A 1 168 ? -11.753 2.107 20.560 1.00 76.06 168 GLU A O 1
ATOM 1223 N N . SER A 1 169 ? -11.157 1.780 18.424 1.00 75.31 169 SER A N 1
ATOM 1224 C CA . SER A 1 169 ? -11.668 0.407 18.350 1.00 75.31 169 SER A CA 1
ATOM 1225 C C . SER A 1 169 ? -10.967 -0.514 19.356 1.00 75.31 169 SER A C 1
ATOM 1227 O O . SER A 1 169 ? -11.613 -1.295 20.063 1.00 75.31 169 SER A O 1
ATOM 1229 N N . ILE A 1 170 ? -9.650 -0.353 19.521 1.00 78.50 170 ILE A N 1
ATOM 1230 C CA . ILE A 1 170 ? -8.872 -1.079 20.536 1.00 78.50 170 ILE A CA 1
ATOM 1231 C C . ILE A 1 170 ? -9.254 -0.608 21.946 1.00 78.50 170 ILE A C 1
ATOM 1233 O O . ILE A 1 170 ? -9.452 -1.430 22.846 1.00 78.50 170 ILE A O 1
ATOM 1237 N N . ALA A 1 171 ? -9.395 0.703 22.153 1.00 83.50 171 ALA A N 1
ATO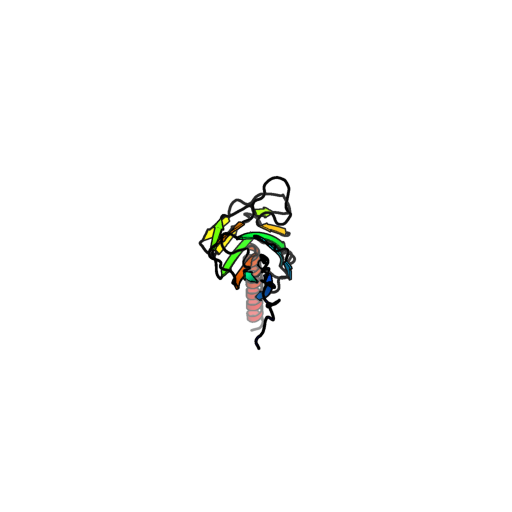M 1238 C CA . ALA A 1 171 ? -9.788 1.256 23.446 1.00 83.50 171 ALA A CA 1
ATOM 1239 C C . ALA A 1 171 ? -11.190 0.786 23.877 1.00 83.50 171 ALA A C 1
ATOM 1241 O O . ALA A 1 171 ? -11.385 0.421 25.037 1.00 83.50 171 ALA A O 1
ATOM 1242 N N . MET A 1 172 ? -12.151 0.725 22.953 1.00 84.19 172 MET A N 1
ATOM 1243 C CA . MET A 1 172 ? -13.517 0.259 23.204 1.00 84.19 172 MET A CA 1
ATOM 1244 C C . MET A 1 172 ? -13.575 -1.240 23.490 1.00 84.19 172 MET A C 1
ATOM 1246 O O . MET A 1 172 ? -14.292 -1.660 24.403 1.00 84.19 172 MET A O 1
ATOM 1250 N N . LEU A 1 173 ? -12.774 -2.045 22.787 1.00 86.31 173 LEU A N 1
ATOM 1251 C CA . LEU A 1 173 ? -12.609 -3.461 23.108 1.00 86.31 173 LEU A CA 1
ATOM 1252 C C . LEU A 1 173 ? -12.085 -3.636 24.540 1.00 86.31 173 LEU A C 1
ATOM 1254 O O . LEU A 1 173 ? -12.662 -4.387 25.330 1.00 86.31 173 LEU A O 1
ATOM 1258 N N . LEU A 1 174 ? -11.027 -2.907 24.903 1.00 89.31 174 LEU A N 1
ATOM 1259 C CA . LEU A 1 174 ? -10.451 -2.950 26.249 1.00 89.31 174 LEU A CA 1
ATOM 1260 C C . LEU A 1 174 ? -11.435 -2.458 27.314 1.00 89.31 174 LEU A C 1
ATOM 1262 O O . LEU A 1 174 ? -11.538 -3.070 28.379 1.00 89.31 174 LEU A O 1
ATOM 1266 N N . ALA A 1 175 ? -12.194 -1.400 27.033 1.00 90.56 175 ALA A N 1
ATOM 1267 C CA . ALA A 1 175 ? -13.235 -0.907 27.925 1.00 90.56 175 ALA A CA 1
ATOM 1268 C C . ALA A 1 175 ? -14.327 -1.968 28.144 1.00 90.56 175 ALA A C 1
ATOM 1270 O O . ALA A 1 175 ? -14.684 -2.259 29.290 1.00 90.56 175 ALA A O 1
ATOM 1271 N N . GLY A 1 176 ? -14.797 -2.614 27.071 1.00 90.69 176 GLY A N 1
ATOM 1272 C CA . GLY A 1 176 ? -15.753 -3.720 27.139 1.00 90.69 176 GLY A CA 1
ATOM 1273 C C . GLY A 1 176 ? -15.232 -4.894 27.973 1.00 90.69 176 GLY A C 1
ATOM 1274 O O . GLY A 1 176 ? -15.921 -5.375 28.876 1.00 90.69 176 GLY A O 1
ATOM 1275 N N . LEU A 1 177 ? -13.981 -5.306 27.750 1.00 95.00 177 LEU A N 1
ATOM 1276 C CA . LEU A 1 177 ? -13.322 -6.356 28.534 1.00 95.00 177 LEU A CA 1
ATOM 1277 C C . LEU A 1 177 ? -13.171 -5.970 30.012 1.00 95.00 177 LEU A C 1
ATOM 1279 O O . LEU A 1 177 ? -13.407 -6.799 30.894 1.00 95.00 177 LEU A O 1
ATOM 1283 N N . GLY A 1 178 ? -12.843 -4.710 30.300 1.00 94.56 178 GLY A N 1
ATOM 1284 C CA . GLY A 1 178 ? -12.763 -4.180 31.659 1.00 94.56 178 GLY A CA 1
ATOM 1285 C C . GLY A 1 178 ? -14.097 -4.278 32.404 1.00 94.56 178 GLY A C 1
ATOM 1286 O O . GLY A 1 178 ? -14.137 -4.737 33.551 1.00 94.56 178 GLY A O 1
ATOM 1287 N N . VAL A 1 179 ? -15.204 -3.928 31.741 1.00 96.38 179 VAL A N 1
ATOM 1288 C CA . VAL A 1 179 ? -16.560 -4.058 32.302 1.00 96.38 179 VAL A CA 1
ATOM 1289 C C . VAL A 1 179 ? -16.903 -5.524 32.572 1.00 96.38 179 VAL A C 1
ATOM 1291 O O . VAL A 1 179 ? -17.345 -5.859 33.676 1.00 96.38 179 VAL A O 1
ATOM 1294 N N . LEU A 1 180 ? -16.658 -6.419 31.610 1.00 95.56 180 LEU A N 1
ATOM 1295 C CA . LEU A 1 180 ? -16.922 -7.853 31.771 1.00 95.56 180 LEU A CA 1
ATOM 1296 C C . LEU A 1 180 ? -16.105 -8.461 32.922 1.00 95.56 180 LEU A C 1
ATOM 1298 O O . LEU A 1 180 ? -16.655 -9.194 33.751 1.00 95.56 180 LEU A O 1
ATOM 1302 N N . GLY A 1 181 ? -14.824 -8.102 33.037 1.00 95.25 181 GLY A N 1
ATOM 1303 C CA . GLY A 1 181 ? -13.957 -8.524 34.139 1.00 95.25 181 GLY A CA 1
ATOM 1304 C C . GLY A 1 181 ? -14.452 -8.036 35.506 1.00 95.25 181 GLY A C 1
ATOM 1305 O O . GLY A 1 181 ? -14.490 -8.806 36.472 1.00 95.25 181 GLY A O 1
ATOM 1306 N N . ALA A 1 182 ? -14.906 -6.782 35.599 1.00 95.94 182 ALA A N 1
ATOM 1307 C CA . ALA A 1 182 ? -15.471 -6.227 36.829 1.00 95.94 182 ALA A CA 1
ATOM 1308 C C . ALA A 1 182 ? -16.765 -6.945 37.253 1.00 95.94 182 ALA A C 1
ATOM 1310 O O . ALA A 1 182 ? -16.943 -7.274 38.433 1.00 95.94 182 ALA A O 1
ATOM 1311 N N . VAL A 1 183 ? -17.650 -7.245 36.297 1.00 95.69 183 VAL A N 1
ATOM 1312 C CA . VAL A 1 183 ? -18.890 -7.996 36.543 1.00 95.69 183 VAL A CA 1
ATOM 1313 C C . VAL A 1 183 ? -18.585 -9.423 37.002 1.00 95.69 183 VAL A C 1
ATOM 1315 O O . VAL A 1 183 ? -19.150 -9.872 38.002 1.00 95.69 183 VAL A O 1
ATOM 1318 N N . ALA A 1 184 ? -17.663 -10.125 36.337 1.00 94.62 184 ALA A N 1
ATOM 1319 C CA . ALA A 1 184 ? -17.250 -11.474 36.723 1.00 94.62 184 ALA A CA 1
ATOM 1320 C C . ALA A 1 184 ? -16.706 -11.512 38.163 1.00 94.62 184 ALA A C 1
ATOM 1322 O O . ALA A 1 184 ? -17.139 -12.338 38.971 1.00 94.62 184 ALA A O 1
ATOM 1323 N N . ARG A 1 185 ? -15.848 -10.550 38.529 1.00 93.38 185 ARG A N 1
ATOM 1324 C CA . ARG A 1 185 ? -15.317 -10.411 39.894 1.00 93.38 185 ARG A CA 1
ATOM 1325 C C . ARG A 1 185 ? -16.416 -10.159 40.926 1.00 93.38 185 ARG A C 1
ATOM 1327 O O . ARG A 1 185 ? -16.370 -10.715 42.022 1.00 93.38 185 ARG A O 1
ATOM 1334 N N . ARG A 1 186 ? -17.416 -9.330 40.600 1.00 93.31 186 ARG A N 1
ATOM 1335 C CA . ARG A 1 186 ? -18.561 -9.079 41.491 1.00 93.31 186 ARG A CA 1
ATOM 1336 C C . ARG A 1 186 ? -19.374 -10.351 41.719 1.00 93.31 186 ARG A C 1
ATOM 1338 O O . ARG A 1 186 ? -19.753 -10.615 42.853 1.00 93.31 186 ARG A O 1
ATOM 1345 N N . ARG A 1 187 ? -19.611 -11.148 40.673 1.00 91.88 187 ARG A N 1
ATOM 1346 C CA . ARG A 1 187 ? -20.353 -12.416 40.782 1.00 91.88 187 ARG A CA 1
ATOM 1347 C C . ARG A 1 187 ? -19.627 -13.428 41.663 1.00 91.88 187 ARG A C 1
ATOM 1349 O O . ARG A 1 187 ? -20.267 -14.039 42.507 1.00 91.88 187 ARG A O 1
ATOM 1356 N N . GLN A 1 188 ? -18.306 -13.546 41.528 1.00 90.56 188 GLN A N 1
ATOM 1357 C CA . GLN A 1 188 ? -17.500 -14.416 42.393 1.00 90.56 188 GLN A CA 1
ATOM 1358 C C . GLN A 1 188 ? -17.595 -14.017 43.871 1.00 90.56 188 GLN A C 1
ATOM 1360 O O . GLN A 1 188 ? -17.739 -14.882 44.723 1.00 90.56 188 GLN A O 1
ATOM 1365 N N . ARG A 1 189 ? -17.585 -12.713 44.176 1.00 90.44 189 ARG A N 1
ATOM 1366 C CA . ARG A 1 189 ? -17.733 -12.205 45.553 1.00 90.44 189 ARG A CA 1
ATOM 1367 C C . ARG A 1 189 ? -19.119 -12.412 46.167 1.00 90.44 189 ARG A C 1
ATOM 1369 O O . ARG A 1 189 ? -19.237 -12.309 47.374 1.00 90.44 189 ARG A O 1
ATOM 1376 N N . LEU A 1 190 ? -20.156 -12.606 45.352 1.00 86.75 190 LEU A N 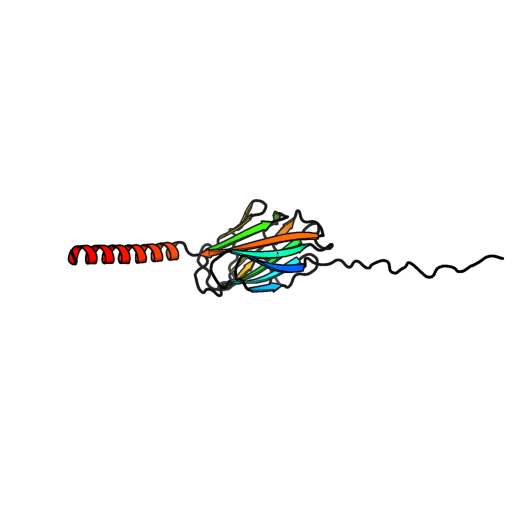1
ATOM 1377 C CA . LEU A 1 190 ? -21.522 -12.870 45.824 1.00 86.75 190 LEU A CA 1
ATOM 1378 C C . LEU A 1 190 ? -21.818 -14.372 45.957 1.00 86.75 190 LEU A C 1
ATOM 1380 O O . LEU A 1 190 ? -22.814 -14.736 46.570 1.00 86.75 190 LEU A O 1
ATOM 1384 N N . ALA A 1 191 ? -20.995 -15.225 45.339 1.00 76.19 191 ALA A N 1
ATOM 1385 C CA . ALA A 1 191 ? -21.113 -16.683 45.380 1.00 76.19 191 ALA A CA 1
ATOM 1386 C C . ALA A 1 191 ? -20.183 -17.343 46.421 1.00 76.19 191 ALA A C 1
ATOM 1388 O O . ALA A 1 191 ? -20.229 -18.563 46.571 1.00 76.19 191 ALA A O 1
ATOM 1389 N N . ALA A 1 192 ? -19.345 -16.551 47.096 1.00 60.50 192 ALA A N 1
ATOM 1390 C CA . ALA A 1 192 ? -18.494 -16.933 48.223 1.00 60.50 192 ALA A CA 1
ATOM 1391 C C . ALA A 1 192 ? -19.052 -16.320 49.512 1.00 60.50 192 ALA A C 1
ATOM 1393 O O . ALA A 1 192 ? -18.947 -16.987 50.563 1.00 60.50 192 ALA A O 1
#

Radius of gyration: 24.13 Å; chains: 1; bounding box: 64×48×97 Å